Protein AF-A0A819YMJ8-F1 (afdb_monomer)

Foldseek 3Di:
DLVVVQVVCVVVVHGDAEQEDEDAPDPVVVVVCCVNHVNHQAAYALVNVLVVLVVLCVVLVNVVVCVVPPVLVLLSLLLSLLLQDDLVCSVVSLVVSLVVCVPPHDPSVNVSSVCSCVPAVPVDDSSHHRQHPHLDRHPVVVVVVVVVLCVQQVDPDHDPVSSVVSVVVVVVVVVVVVVCVVVPDDDDDDDPLSVVLVVQSVVLVVCVVVVVDDPVVSSSSSSVSDDDDDD

Radius of gyration: 20.88 Å; Cα contacts (8 Å, |Δi|>4): 191; chains: 1; bounding box: 52×46×54 Å

Secondary structure (DSSP, 8-state):
-HHHHHHHHHHTT-----SEEEE-S-HHHHHHHHHH-TTSEEEE-HHHHHHHHHHHHHHTTTHHHHHH-HHHHHHHHHHHHGGGS-GGGHHHHHHHHHHHHTTT--HHHHHHHHHHIIIIIISS-HHHH--TT-S----HHHHHHHHHHHHHH-SSS--HHHHHHHHHHHHHHHHHHHHHHHTTPPPPPPPHHHHHHHHHHHHHHHHHHTTSS-HHHHHHHHHTTSPPP--

Mean predicted aligned error: 5.44 Å

Structure (mmCIF, N/CA/C/O backbone):
data_AF-A0A819YMJ8-F1
#
_entry.id   AF-A0A819YMJ8-F1
#
loop_
_atom_site.group_PDB
_atom_site.id
_atom_site.type_symbol
_atom_site.label_atom_id
_atom_site.label_alt_id
_atom_site.label_comp_id
_atom_site.label_asym_id
_atom_site.label_entity_id
_atom_site.label_seq_id
_atom_site.pdbx_PDB_ins_code
_atom_site.Cartn_x
_atom_site.Cartn_y
_atom_site.Cartn_z
_atom_site.occupancy
_atom_site.B_iso_or_equiv
_atom_site.auth_seq_id
_atom_site.auth_comp_id
_atom_site.auth_asym_id
_atom_site.auth_atom_id
_atom_site.pdbx_PDB_model_num
ATOM 1 N N . MET A 1 1 ? -0.113 4.653 -23.992 1.00 83.50 1 MET A N 1
ATOM 2 C CA . MET A 1 1 ? 1.143 4.621 -23.203 1.00 83.50 1 MET A CA 1
ATOM 3 C C . MET A 1 1 ? 1.663 3.197 -23.032 1.00 83.50 1 MET A C 1
ATOM 5 O O . MET A 1 1 ? 2.725 2.916 -23.558 1.00 83.50 1 MET A O 1
ATOM 9 N N . PHE A 1 2 ? 0.945 2.297 -22.348 1.00 89.75 2 PHE A N 1
ATOM 10 C CA . PHE A 1 2 ? 1.402 0.916 -22.110 1.00 89.75 2 PHE A CA 1
ATOM 11 C C . PHE A 1 2 ? 1.733 0.137 -23.393 1.00 89.75 2 PHE A C 1
ATOM 13 O O . PHE A 1 2 ? 2.808 -0.451 -23.482 1.00 89.75 2 PHE A O 1
ATOM 20 N N . LYS A 1 3 ? 0.880 0.248 -24.418 1.00 90.50 3 LYS A N 1
ATOM 21 C CA . LYS A 1 3 ? 1.154 -0.275 -25.762 1.00 90.50 3 LYS A CA 1
ATOM 22 C C . LYS A 1 3 ? 2.461 0.253 -26.364 1.00 90.50 3 LYS A C 1
ATOM 24 O O . LYS A 1 3 ? 3.259 -0.517 -26.879 1.00 90.50 3 LYS A O 1
ATOM 29 N N . GLU A 1 4 ? 2.719 1.555 -26.237 1.00 91.88 4 GLU A N 1
ATOM 30 C CA . GLU A 1 4 ? 3.952 2.166 -26.756 1.00 91.88 4 GLU A CA 1
ATOM 31 C C . GLU A 1 4 ? 5.205 1.668 -26.033 1.00 91.88 4 GLU A C 1
ATOM 33 O O . GLU A 1 4 ? 6.240 1.476 -26.664 1.00 91.88 4 GLU A O 1
ATOM 38 N N . LEU A 1 5 ? 5.117 1.394 -24.726 1.00 90.12 5 LEU A N 1
ATOM 39 C CA . LEU A 1 5 ? 6.224 0.781 -23.985 1.00 90.12 5 LEU A CA 1
ATOM 40 C C . LEU A 1 5 ? 6.538 -0.625 -24.505 1.00 90.12 5 LEU A C 1
ATOM 42 O O . LEU A 1 5 ? 7.710 -0.967 -24.653 1.00 90.12 5 LEU A O 1
ATOM 46 N N . LYS A 1 6 ? 5.509 -1.421 -24.823 1.00 90.44 6 LYS A N 1
ATOM 47 C CA . LYS A 1 6 ? 5.694 -2.730 -25.461 1.00 90.44 6 LYS A CA 1
ATOM 48 C C . LYS A 1 6 ? 6.320 -2.599 -26.843 1.00 90.44 6 LYS A C 1
ATOM 50 O O . LYS A 1 6 ? 7.319 -3.260 -27.103 1.00 90.44 6 LYS A O 1
ATOM 55 N N . ASN A 1 7 ? 5.789 -1.708 -27.681 1.00 92.69 7 ASN A N 1
ATOM 56 C CA . ASN A 1 7 ? 6.321 -1.451 -29.020 1.00 92.69 7 ASN A CA 1
ATOM 57 C C . ASN A 1 7 ? 7.808 -1.078 -28.965 1.00 92.69 7 ASN A C 1
ATOM 59 O O . ASN A 1 7 ? 8.612 -1.634 -29.710 1.00 92.69 7 ASN A O 1
ATOM 63 N N . LEU A 1 8 ? 8.185 -0.179 -28.050 1.00 92.88 8 LEU A N 1
ATOM 64 C CA . LEU A 1 8 ? 9.574 0.230 -27.863 1.00 92.88 8 LEU A CA 1
ATOM 65 C C . LEU A 1 8 ? 10.456 -0.933 -27.392 1.00 92.88 8 LEU A C 1
ATOM 67 O O . LEU A 1 8 ? 11.566 -1.098 -27.890 1.00 92.88 8 LEU A O 1
ATOM 71 N N . ALA A 1 9 ? 9.978 -1.761 -26.461 1.00 92.25 9 ALA A N 1
ATOM 72 C CA . ALA A 1 9 ? 10.717 -2.944 -26.028 1.00 92.25 9 ALA A CA 1
ATOM 73 C C . ALA A 1 9 ? 10.964 -3.907 -27.199 1.00 92.25 9 ALA A C 1
ATOM 75 O O . ALA A 1 9 ? 12.100 -4.335 -27.405 1.00 92.25 9 ALA A O 1
ATOM 76 N N . THR A 1 10 ? 9.941 -4.162 -28.019 1.00 93.31 10 THR A N 1
ATOM 77 C CA . THR A 1 10 ? 10.055 -4.985 -29.228 1.00 93.31 10 THR A CA 1
ATOM 78 C C . THR A 1 10 ? 11.061 -4.402 -30.219 1.00 93.31 10 THR A C 1
ATOM 80 O O . THR A 1 10 ? 11.911 -5.137 -30.710 1.00 93.31 10 THR A O 1
ATOM 83 N N . GLN A 1 11 ? 11.040 -3.086 -30.459 1.00 95.31 11 GLN A N 1
ATOM 84 C CA . GLN A 1 11 ? 12.028 -2.405 -31.311 1.00 95.31 11 GLN A CA 1
ATOM 85 C C . GLN A 1 11 ? 13.466 -2.560 -30.795 1.00 95.31 11 GLN A C 1
ATOM 87 O O . GLN A 1 11 ? 14.408 -2.591 -31.581 1.00 95.31 11 GLN A O 1
ATOM 92 N N . LEU A 1 12 ? 13.640 -2.680 -29.478 1.00 93.56 12 LEU A N 1
ATOM 93 C CA . LEU A 1 12 ? 14.931 -2.915 -28.832 1.00 93.56 12 LEU A CA 1
ATOM 94 C C . LEU A 1 12 ? 15.284 -4.408 -28.702 1.00 93.56 12 LEU A C 1
ATOM 96 O O . LEU A 1 12 ? 16.250 -4.736 -28.011 1.00 93.56 12 LEU A O 1
ATOM 100 N N . ASN A 1 13 ? 14.525 -5.311 -29.336 1.00 94.06 13 ASN A N 1
ATOM 101 C CA . ASN A 1 13 ? 14.656 -6.768 -29.210 1.00 94.06 13 ASN A CA 1
ATOM 102 C C . ASN A 1 13 ? 14.597 -7.246 -27.747 1.00 94.06 13 ASN A C 1
ATOM 104 O O . ASN A 1 13 ? 15.361 -8.110 -27.313 1.00 94.06 13 ASN A O 1
ATOM 108 N N . ARG A 1 14 ? 13.704 -6.644 -26.955 1.00 92.69 14 ARG A N 1
ATOM 109 C CA . ARG A 1 14 ? 13.442 -6.989 -25.555 1.00 92.69 14 ARG A CA 1
ATOM 110 C C . ARG A 1 14 ? 11.982 -7.391 -25.379 1.00 92.69 14 ARG A C 1
ATOM 112 O O . ARG A 1 14 ? 11.082 -6.780 -25.949 1.00 92.69 14 ARG A O 1
ATOM 119 N N . THR A 1 15 ? 11.744 -8.354 -24.499 1.00 89.38 15 THR A N 1
ATOM 120 C CA . THR A 1 15 ? 10.400 -8.655 -23.997 1.00 89.38 15 THR A CA 1
ATOM 121 C C . THR A 1 15 ? 10.133 -7.805 -22.760 1.00 89.38 15 THR A C 1
ATOM 123 O O . THR A 1 15 ? 10.936 -7.799 -21.826 1.00 89.38 15 THR A O 1
ATOM 126 N N . PHE A 1 16 ? 9.015 -7.078 -22.745 1.00 91.44 16 PHE A N 1
ATOM 127 C CA . PHE A 1 16 ? 8.582 -6.305 -21.582 1.00 91.44 16 PHE A CA 1
ATOM 128 C C . PHE A 1 16 ? 7.329 -6.932 -20.971 1.00 91.44 16 PHE A C 1
ATOM 130 O O . PHE A 1 16 ? 6.206 -6.628 -21.368 1.00 91.44 16 PHE A O 1
ATOM 137 N N . GLU A 1 17 ? 7.551 -7.818 -20.002 1.00 90.56 17 GLU A N 1
ATOM 138 C CA . GLU A 1 17 ? 6.513 -8.521 -19.243 1.00 90.56 17 GLU A CA 1
ATOM 139 C C . GLU A 1 17 ? 6.801 -8.382 -17.744 1.00 90.56 17 GLU A C 1
ATOM 141 O O . GLU A 1 17 ? 7.446 -9.238 -17.135 1.00 90.56 17 GLU A O 1
ATOM 146 N N . PRO A 1 18 ? 6.408 -7.255 -17.127 1.00 92.31 18 PRO A N 1
ATOM 147 C CA . PRO A 1 18 ? 6.607 -7.073 -15.699 1.00 92.31 18 PRO A CA 1
ATOM 148 C C . PRO A 1 18 ? 5.760 -8.083 -14.916 1.00 92.31 18 PRO A C 1
ATOM 150 O O . PRO A 1 18 ? 4.569 -8.233 -15.172 1.00 92.31 18 PRO A O 1
ATOM 153 N N . ALA A 1 19 ? 6.342 -8.719 -13.898 1.00 93.25 19 ALA A N 1
ATOM 154 C CA . ALA A 1 19 ? 5.588 -9.607 -13.006 1.00 93.25 19 ALA A CA 1
ATOM 155 C C . ALA A 1 19 ? 4.502 -8.853 -12.214 1.00 93.25 19 ALA A C 1
ATOM 157 O O . ALA A 1 19 ? 3.452 -9.403 -11.887 1.00 93.25 19 ALA A O 1
ATOM 158 N N . ARG A 1 20 ? 4.749 -7.572 -11.911 1.00 93.50 20 ARG A N 1
ATOM 159 C CA . ARG A 1 20 ? 3.825 -6.705 -11.177 1.00 93.50 20 ARG A CA 1
ATOM 160 C C . ARG A 1 20 ? 3.909 -5.267 -11.670 1.00 93.50 20 ARG A C 1
ATOM 162 O O . ARG A 1 20 ? 5.005 -4.747 -11.871 1.00 93.50 20 ARG A O 1
ATOM 169 N N . ILE A 1 21 ? 2.760 -4.607 -11.782 1.00 93.62 21 ILE A N 1
ATOM 170 C CA . ILE A 1 21 ? 2.654 -3.163 -12.014 1.00 93.62 21 ILE A CA 1
ATOM 171 C C . ILE A 1 21 ? 1.975 -2.524 -10.802 1.00 93.62 21 ILE A C 1
ATOM 173 O O . ILE A 1 21 ? 0.914 -2.974 -10.371 1.00 93.62 21 ILE A O 1
ATOM 177 N N . LEU A 1 22 ? 2.597 -1.474 -10.259 1.00 93.62 22 LEU A N 1
ATOM 178 C CA . LEU A 1 22 ? 2.057 -0.686 -9.154 1.00 93.62 22 LEU A CA 1
ATOM 179 C C . LEU A 1 22 ? 1.624 0.695 -9.645 1.00 93.62 22 LEU A C 1
ATOM 181 O O . LEU A 1 22 ? 2.448 1.439 -10.177 1.00 93.62 22 LEU A O 1
ATOM 185 N N . THR A 1 23 ? 0.362 1.055 -9.423 1.00 92.69 23 THR A N 1
ATOM 186 C CA . THR A 1 23 ? -0.191 2.378 -9.770 1.00 92.69 23 THR A CA 1
ATOM 187 C C . THR A 1 23 ? -1.099 2.896 -8.663 1.00 92.69 23 THR A C 1
ATOM 189 O O . THR A 1 23 ? -1.313 2.230 -7.651 1.00 92.69 23 THR A O 1
ATOM 192 N N . ASP A 1 24 ? -1.637 4.100 -8.825 1.00 90.19 24 ASP A N 1
ATOM 193 C CA . ASP A 1 24 ? -2.825 4.503 -8.075 1.00 90.19 24 ASP A CA 1
ATOM 194 C C . ASP A 1 24 ? -4.071 3.701 -8.525 1.00 90.19 24 ASP A C 1
ATOM 196 O O . ASP A 1 24 ? -3.977 2.731 -9.287 1.00 90.19 24 ASP A O 1
ATOM 200 N N . TYR A 1 25 ? -5.235 4.084 -8.002 1.00 91.56 25 TYR A N 1
ATOM 201 C CA . TYR A 1 25 ? -6.513 3.401 -8.218 1.00 91.56 25 TYR A CA 1
ATOM 202 C C . TYR A 1 25 ? -7.326 4.003 -9.381 1.00 91.56 25 TYR A C 1
ATOM 204 O O . TYR A 1 25 ? -8.552 3.887 -9.386 1.00 91.56 25 TYR A O 1
ATOM 212 N N . GLU A 1 26 ? -6.695 4.680 -10.351 1.00 91.06 26 GLU A N 1
ATOM 213 C CA . GLU A 1 26 ? -7.423 5.280 -11.474 1.00 91.06 26 GLU A CA 1
ATOM 214 C C . GLU A 1 26 ? -8.021 4.196 -12.404 1.00 91.06 26 GLU A C 1
ATOM 216 O O . GLU A 1 26 ? -7.280 3.395 -12.983 1.00 91.06 26 GLU A O 1
ATOM 221 N N . PRO A 1 27 ? -9.354 4.161 -12.625 1.00 91.12 27 PRO A N 1
ATOM 222 C CA . PRO A 1 27 ? -9.988 3.101 -13.417 1.00 91.12 27 PRO A CA 1
ATOM 223 C C . PRO A 1 27 ? -9.498 3.010 -14.867 1.00 91.12 27 PRO A C 1
ATOM 225 O O . PRO A 1 27 ? -9.511 1.933 -15.462 1.00 91.12 27 PRO A O 1
ATOM 228 N N . SER A 1 28 ? -9.089 4.135 -15.457 1.00 93.12 28 SER A N 1
ATOM 229 C CA . SER A 1 28 ? -8.528 4.197 -16.811 1.00 93.12 28 SER A CA 1
ATOM 230 C C . SER A 1 28 ? -7.202 3.427 -16.899 1.00 93.12 28 SER A C 1
ATOM 232 O O . SER A 1 28 ? -7.014 2.635 -17.823 1.00 93.12 28 SER A O 1
ATOM 234 N N . ILE A 1 29 ? -6.328 3.600 -15.901 1.00 91.38 29 ILE A N 1
ATOM 235 C CA . ILE A 1 29 ? -5.029 2.937 -15.785 1.00 91.38 29 ILE A CA 1
ATOM 236 C C . ILE A 1 29 ? -5.222 1.440 -15.561 1.00 91.38 29 ILE A C 1
ATOM 238 O O . ILE A 1 29 ? -4.604 0.649 -16.271 1.00 91.38 29 ILE A O 1
ATOM 242 N N . ILE A 1 30 ? -6.122 1.051 -14.650 1.00 92.19 30 ILE A N 1
ATOM 243 C CA . ILE A 1 30 ? -6.451 -0.359 -14.380 1.00 92.19 30 ILE A CA 1
ATOM 244 C C . ILE A 1 30 ? -6.863 -1.061 -15.677 1.00 92.19 30 ILE A C 1
ATOM 246 O O . ILE A 1 30 ? -6.270 -2.070 -16.053 1.00 92.19 30 ILE A O 1
ATOM 250 N N . ARG A 1 31 ? -7.827 -0.485 -16.409 1.00 93.38 31 ARG A N 1
ATOM 251 C CA . ARG A 1 31 ? -8.302 -1.049 -17.682 1.00 93.38 31 ARG A CA 1
ATOM 252 C C . ARG A 1 31 ? -7.192 -1.154 -18.723 1.00 93.38 31 ARG A C 1
ATOM 254 O O . ARG A 1 31 ? -7.110 -2.159 -19.422 1.00 93.38 31 ARG A O 1
ATOM 261 N N . ALA A 1 32 ? -6.340 -0.137 -18.824 1.00 93.62 32 ALA A N 1
ATOM 262 C CA . ALA A 1 32 ? -5.240 -0.140 -19.778 1.00 93.62 32 ALA A CA 1
ATOM 263 C C . ALA A 1 32 ? -4.173 -1.196 -19.432 1.00 93.62 32 ALA A C 1
ATOM 265 O O . ALA A 1 32 ? -3.640 -1.831 -20.337 1.00 93.62 32 ALA A O 1
ATOM 266 N N . ILE A 1 33 ? -3.894 -1.428 -18.144 1.00 93.31 33 ILE A N 1
ATOM 267 C CA . ILE A 1 33 ? -3.003 -2.509 -17.699 1.00 93.31 33 ILE A CA 1
ATOM 268 C C . ILE A 1 33 ? -3.623 -3.867 -18.008 1.00 93.31 33 ILE A C 1
ATOM 270 O O . ILE A 1 33 ? -2.935 -4.704 -18.574 1.00 93.31 33 ILE A O 1
ATOM 274 N N . SER A 1 34 ? -4.903 -4.090 -17.703 1.00 92.44 34 SER A N 1
ATOM 275 C CA . SER A 1 34 ? -5.560 -5.372 -17.994 1.00 92.44 34 SER A CA 1
ATOM 276 C C . SER A 1 34 ? -5.594 -5.694 -19.490 1.00 92.44 34 SER A C 1
ATOM 278 O O . SER A 1 34 ? -5.426 -6.850 -19.865 1.00 92.44 34 SER A O 1
ATOM 280 N N . ALA A 1 35 ? -5.789 -4.682 -20.341 1.00 94.19 35 ALA A N 1
ATOM 281 C CA . ALA A 1 35 ? -5.799 -4.856 -21.791 1.00 94.19 35 ALA A CA 1
ATOM 282 C C . ALA A 1 35 ? -4.403 -5.161 -22.353 1.00 94.19 35 ALA A C 1
ATOM 284 O O . ALA A 1 35 ? -4.249 -6.040 -23.196 1.00 94.19 35 ALA A O 1
ATOM 285 N N . GLU A 1 36 ? -3.380 -4.439 -21.890 1.00 94.62 36 GLU A N 1
ATOM 286 C CA . GLU A 1 36 ? -2.035 -4.552 -22.454 1.00 94.62 36 GLU A CA 1
ATOM 287 C C . GLU A 1 36 ? -1.196 -5.631 -21.760 1.00 94.62 36 GLU A C 1
ATOM 289 O O . GLU A 1 36 ? -0.365 -6.248 -22.411 1.00 94.62 36 GLU A O 1
ATOM 294 N N . PHE A 1 37 ? -1.395 -5.909 -20.472 1.00 93.75 37 PHE A N 1
ATOM 295 C CA . PHE A 1 37 ? -0.607 -6.842 -19.654 1.00 93.75 37 PHE A CA 1
ATOM 296 C C . PHE A 1 37 ? -1.502 -7.833 -18.881 1.00 93.75 37 PHE A C 1
ATOM 298 O O . PHE A 1 37 ? -1.525 -7.813 -17.649 1.00 93.75 37 PHE A O 1
ATOM 305 N N . PRO A 1 38 ? -2.219 -8.739 -19.571 1.00 92.44 38 PRO A N 1
ATOM 306 C CA . PRO A 1 38 ? -3.201 -9.626 -18.936 1.00 92.44 38 PRO A CA 1
ATOM 307 C C . PRO A 1 38 ? -2.595 -10.606 -17.916 1.00 92.44 38 PRO A C 1
ATOM 309 O O . PRO A 1 38 ? -3.284 -11.032 -16.996 1.00 92.44 38 PRO A O 1
ATOM 312 N N . ASN A 1 39 ? -1.305 -10.933 -18.052 1.00 93.00 39 ASN A N 1
ATOM 313 C CA . ASN A 1 39 ? -0.594 -11.865 -17.168 1.00 93.00 39 ASN A CA 1
ATOM 314 C C . ASN A 1 39 ? 0.156 -11.167 -16.020 1.00 93.00 39 ASN A C 1
ATOM 316 O O . ASN A 1 39 ? 0.821 -11.824 -15.222 1.00 93.00 39 ASN A O 1
ATOM 320 N N . THR A 1 40 ? 0.105 -9.836 -15.950 1.00 93.06 40 THR A N 1
ATOM 321 C CA . THR A 1 40 ? 0.802 -9.066 -14.920 1.00 93.06 40 THR A CA 1
ATOM 322 C C . THR A 1 40 ? -0.102 -8.852 -13.716 1.00 93.06 40 THR A C 1
ATOM 324 O O . THR A 1 40 ? -1.236 -8.395 -13.849 1.00 93.06 40 THR A O 1
ATOM 327 N N . THR A 1 41 ? 0.428 -9.067 -12.511 1.00 93.31 41 THR A N 1
ATOM 328 C CA . THR A 1 41 ? -0.288 -8.707 -11.286 1.00 93.31 41 THR A CA 1
ATOM 329 C C . THR A 1 41 ? -0.395 -7.189 -11.172 1.00 93.31 41 THR A C 1
ATOM 331 O O . THR A 1 41 ? 0.610 -6.484 -11.036 1.00 93.31 41 THR A O 1
ATOM 334 N N . HIS A 1 42 ? -1.618 -6.665 -11.189 1.00 93.44 42 HIS A N 1
ATOM 335 C CA . HIS A 1 42 ? -1.859 -5.261 -10.874 1.00 93.44 42 HIS A CA 1
ATOM 336 C C . HIS A 1 42 ? -1.991 -5.066 -9.361 1.00 93.44 42 HIS A C 1
ATOM 338 O O . HIS A 1 42 ? -2.669 -5.832 -8.684 1.00 93.44 42 HIS A O 1
ATOM 344 N N . SER A 1 43 ? -1.326 -4.044 -8.824 1.00 94.56 43 SER A N 1
ATOM 345 C CA . SER A 1 43 ? -1.385 -3.704 -7.407 1.00 94.56 43 SER A CA 1
ATOM 346 C C . SER A 1 43 ? -1.553 -2.201 -7.214 1.00 94.56 43 SER A C 1
ATOM 348 O O . SER A 1 43 ? -0.847 -1.384 -7.806 1.00 94.56 43 SER A O 1
ATOM 350 N N . GLY A 1 44 ? -2.493 -1.835 -6.357 1.00 94.62 44 GLY A N 1
ATOM 351 C CA . GLY A 1 44 ? -2.733 -0.473 -5.931 1.00 94.62 44 GLY A CA 1
ATOM 352 C C . GLY A 1 44 ? -1.656 0.019 -4.967 1.00 94.62 44 GLY A C 1
ATOM 353 O O . GLY A 1 44 ? -1.081 -0.718 -4.165 1.00 94.62 44 GLY A O 1
ATOM 354 N N . CYS A 1 45 ? -1.376 1.313 -5.036 1.00 94.62 45 CYS A N 1
ATOM 355 C CA . CYS A 1 45 ? -0.412 1.966 -4.172 1.00 94.62 45 CYS A CA 1
ATOM 356 C C . CYS A 1 45 ? -0.929 2.027 -2.725 1.00 94.62 45 CYS A C 1
ATOM 358 O O . CYS A 1 45 ? -1.960 2.641 -2.439 1.00 94.62 45 CYS A O 1
ATOM 360 N N . TYR A 1 46 ? -0.164 1.465 -1.788 1.00 95.50 46 TYR A N 1
ATOM 361 C CA . TYR A 1 46 ? -0.486 1.464 -0.360 1.00 95.50 46 TYR A CA 1
ATOM 362 C C . TYR A 1 46 ? -0.628 2.879 0.212 1.00 95.50 46 TYR A C 1
ATOM 364 O O . TYR A 1 46 ? -1.525 3.143 1.003 1.00 95.50 46 TYR A O 1
ATOM 372 N N . PHE A 1 47 ? 0.207 3.821 -0.238 1.00 92.62 47 PHE A N 1
ATOM 373 C CA . PHE A 1 47 ? 0.107 5.218 0.193 1.00 92.62 47 PHE A CA 1
ATOM 374 C C . PHE A 1 47 ? -1.246 5.841 -0.187 1.00 92.62 47 PHE A C 1
ATOM 376 O O . PHE A 1 47 ? -1.865 6.519 0.633 1.00 92.62 47 PHE A O 1
ATOM 383 N N . HIS A 1 48 ? -1.750 5.554 -1.392 1.00 93.12 48 HIS A N 1
ATOM 384 C CA . HIS A 1 48 ? -3.050 6.053 -1.844 1.00 93.12 48 HIS A CA 1
ATOM 385 C C . HIS A 1 48 ? -4.205 5.433 -1.050 1.00 93.12 48 HIS A C 1
ATOM 387 O O . HIS A 1 48 ? -5.140 6.151 -0.698 1.00 93.12 48 HIS A O 1
ATOM 393 N N . LEU A 1 49 ? -4.107 4.146 -0.697 1.00 95.75 49 LEU A N 1
ATOM 394 C CA . LEU A 1 49 ? -5.047 3.488 0.216 1.00 95.75 49 LEU A CA 1
ATOM 395 C C . LEU A 1 49 ? -5.072 4.194 1.580 1.00 95.75 49 LEU A C 1
ATOM 397 O O . LEU A 1 49 ? -6.126 4.655 2.019 1.00 95.75 49 LEU A O 1
ATOM 401 N N . THR A 1 50 ? -3.912 4.345 2.233 1.00 95.94 50 THR A N 1
ATOM 402 C CA . THR A 1 50 ? -3.839 4.999 3.551 1.00 95.94 50 THR A CA 1
ATOM 403 C C . THR A 1 50 ? -4.328 6.441 3.499 1.00 95.94 50 THR A C 1
ATOM 405 O O . THR A 1 50 ? -5.005 6.910 4.413 1.00 95.94 50 THR A O 1
ATOM 408 N N . GLN A 1 51 ? -4.053 7.144 2.401 1.00 94.31 51 GLN A N 1
ATOM 409 C CA . GLN A 1 51 ? -4.505 8.513 2.216 1.00 94.31 51 GLN A CA 1
ATOM 410 C C . GLN A 1 51 ? -6.019 8.595 1.992 1.00 94.31 51 GLN A C 1
ATOM 412 O O . GLN A 1 51 ? -6.644 9.523 2.494 1.00 94.31 51 GLN A O 1
ATOM 417 N N . ALA A 1 52 ? -6.628 7.659 1.262 1.00 95.81 52 ALA A N 1
ATOM 418 C CA . ALA A 1 52 ? -8.078 7.613 1.077 1.00 95.81 52 ALA A CA 1
ATOM 419 C C . ALA A 1 52 ? -8.807 7.366 2.408 1.00 95.81 52 ALA A C 1
ATOM 421 O O . ALA A 1 52 ? -9.768 8.069 2.723 1.00 95.81 52 ALA A O 1
ATOM 422 N N . ILE A 1 53 ? -8.289 6.447 3.231 1.00 97.12 53 ILE A N 1
ATOM 423 C CA . ILE A 1 53 ? -8.796 6.197 4.588 1.00 97.12 53 ILE A CA 1
ATOM 424 C C . ILE A 1 53 ? -8.673 7.465 5.442 1.00 97.12 53 ILE A C 1
ATOM 426 O O . ILE A 1 53 ? -9.647 7.887 6.061 1.00 97.12 53 ILE A O 1
ATOM 430 N N . TYR A 1 54 ? -7.512 8.128 5.437 1.00 96.81 54 TYR A N 1
ATOM 431 C CA . TYR A 1 54 ? -7.317 9.354 6.215 1.00 96.81 54 TYR A CA 1
ATOM 432 C C . TYR A 1 54 ? -8.185 10.523 5.726 1.00 96.81 54 TYR A C 1
ATOM 434 O O . TYR A 1 54 ? -8.753 11.246 6.539 1.00 96.81 54 TYR A O 1
ATOM 442 N N . ARG A 1 55 ? -8.392 10.672 4.411 1.00 96.94 55 ARG A N 1
ATOM 443 C CA . ARG A 1 55 ? -9.359 11.643 3.871 1.00 96.94 55 ARG A CA 1
ATOM 444 C C . ARG A 1 55 ? -10.769 11.370 4.391 1.00 96.94 55 ARG A C 1
ATOM 446 O O . ARG A 1 55 ? -11.489 12.307 4.723 1.00 96.94 55 ARG A O 1
ATOM 453 N N . ARG A 1 56 ? -11.170 10.099 4.520 1.00 97.38 56 ARG A N 1
ATOM 454 C CA . ARG A 1 56 ? -12.460 9.758 5.132 1.00 97.38 56 ARG A CA 1
ATOM 455 C C . ARG A 1 56 ? -12.508 10.133 6.614 1.00 97.38 56 ARG A C 1
ATOM 457 O O . ARG A 1 56 ? -13.514 10.691 7.037 1.00 97.38 56 ARG A O 1
ATOM 464 N N . VAL A 1 57 ? -11.436 9.889 7.372 1.00 96.06 57 VAL A N 1
ATOM 465 C CA . VAL A 1 57 ? -11.297 10.339 8.773 1.00 96.06 57 VAL A CA 1
ATOM 466 C C . VAL A 1 57 ? -11.498 11.857 8.875 1.00 96.06 57 VAL A C 1
ATOM 468 O O . VAL A 1 57 ? -12.275 12.312 9.712 1.00 96.06 57 VAL A O 1
ATOM 471 N N . GLN A 1 58 ? -10.877 12.640 7.989 1.00 96.12 58 GLN A N 1
ATOM 472 C CA . GLN A 1 58 ? -11.049 14.097 7.937 1.00 96.12 58 GLN A CA 1
ATOM 473 C C . GLN A 1 58 ? -12.498 14.498 7.625 1.00 96.12 58 GLN A C 1
ATOM 475 O O . GLN A 1 58 ? -13.075 15.305 8.349 1.00 96.12 58 GLN A O 1
ATOM 480 N N . ASN A 1 59 ? -13.114 13.888 6.609 1.00 96.62 59 ASN A N 1
ATOM 481 C CA . ASN A 1 59 ? -14.499 14.173 6.211 1.00 96.62 59 ASN A CA 1
ATOM 482 C C . ASN A 1 59 ? -15.528 13.847 7.305 1.00 96.62 59 ASN A C 1
ATOM 484 O O . ASN A 1 59 ? -16.617 14.411 7.308 1.00 96.62 59 ASN A O 1
ATOM 488 N N . LEU A 1 60 ? -15.199 12.929 8.217 1.00 95.69 60 LEU A N 1
ATOM 489 C CA . LEU A 1 60 ? -16.031 12.565 9.366 1.00 95.69 60 LEU A CA 1
ATOM 490 C C . LEU A 1 60 ? -15.748 13.423 10.613 1.00 95.69 60 LEU A C 1
ATOM 492 O O . LEU A 1 60 ? -16.306 13.150 11.671 1.00 95.69 60 LEU A O 1
ATOM 496 N N . GLY A 1 61 ? -14.866 14.425 10.520 1.00 94.31 61 GLY A N 1
ATOM 497 C CA . GLY A 1 61 ? -14.484 15.282 11.647 1.00 94.31 61 GLY A CA 1
ATOM 498 C C . GLY A 1 61 ? -13.545 14.616 12.661 1.00 94.31 61 GLY A C 1
ATOM 499 O O . GLY A 1 61 ? -13.246 15.202 13.695 1.00 94.31 61 GLY A O 1
ATOM 500 N N . LEU A 1 62 ? -13.028 13.420 12.365 1.00 93.19 62 LEU A N 1
ATOM 501 C CA . LEU A 1 62 ? -12.204 12.620 13.278 1.00 93.19 62 LEU A CA 1
ATOM 502 C C . LEU A 1 62 ? -10.713 12.993 13.250 1.00 93.19 62 LEU A C 1
ATOM 504 O O . LEU A 1 62 ? -9.904 12.329 13.892 1.00 93.19 62 LEU A O 1
ATOM 508 N N . ALA A 1 63 ? -10.313 14.036 12.515 1.00 93.81 63 ALA A N 1
ATOM 509 C CA . ALA A 1 63 ? -8.904 14.417 12.379 1.00 93.81 63 ALA A CA 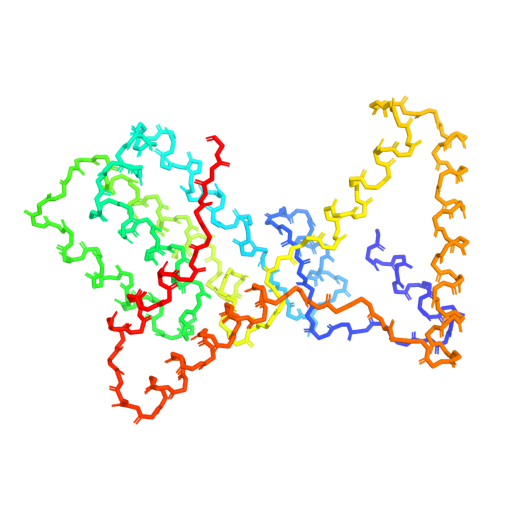1
ATOM 510 C C . ALA A 1 63 ? -8.253 14.771 13.730 1.00 93.81 63 ALA A C 1
ATOM 512 O O . ALA A 1 63 ? -7.144 14.319 14.014 1.00 93.81 63 ALA A O 1
ATOM 513 N N . LYS A 1 64 ? -8.963 15.523 14.585 1.00 92.81 64 LYS A N 1
ATOM 514 C CA . LYS A 1 64 ? -8.503 15.857 15.942 1.00 92.81 64 LYS A CA 1
ATOM 515 C C . LYS A 1 64 ? -8.425 14.605 16.819 1.00 92.81 64 LYS A C 1
ATOM 517 O O . LYS A 1 64 ? -7.389 14.343 17.423 1.00 92.81 64 LYS A O 1
ATOM 522 N N . ASN A 1 65 ? -9.466 13.770 16.795 1.00 92.06 65 ASN A N 1
ATOM 523 C CA . ASN A 1 65 ? -9.488 12.502 17.525 1.00 92.06 65 ASN A CA 1
ATOM 524 C C . ASN A 1 65 ? -8.351 11.564 17.105 1.00 92.06 65 ASN A C 1
ATOM 526 O O . ASN A 1 65 ? -7.694 10.986 17.951 1.00 92.06 65 ASN A O 1
ATOM 530 N N . TYR A 1 66 ? -8.027 11.468 15.818 1.00 92.12 66 TYR A N 1
ATOM 531 C CA . TYR A 1 66 ? -6.889 10.671 15.351 1.00 92.12 66 TYR A CA 1
ATOM 532 C C . TYR A 1 66 ? -5.540 11.121 15.962 1.00 92.12 66 TYR A C 1
ATOM 534 O O . TYR A 1 66 ? -4.590 10.337 16.063 1.00 92.12 66 TYR A O 1
ATOM 542 N N . ILE A 1 67 ? -5.429 12.387 16.378 1.00 91.31 67 ILE A N 1
ATOM 543 C CA . ILE A 1 67 ? -4.233 12.945 17.020 1.00 91.31 67 ILE A CA 1
ATOM 544 C C . ILE A 1 67 ? -4.271 12.783 18.542 1.00 91.31 67 ILE A C 1
ATOM 546 O O . ILE A 1 67 ? -3.214 12.544 19.129 1.00 91.31 67 ILE A O 1
ATOM 550 N N . GLU A 1 68 ? -5.433 12.898 19.171 1.00 91.69 68 GLU A N 1
ATOM 551 C CA . GLU A 1 68 ? -5.568 12.988 20.633 1.00 91.69 68 GLU A CA 1
ATOM 552 C C . GLU A 1 68 ? -6.015 11.672 21.279 1.00 91.69 68 GLU A C 1
ATOM 554 O O . GLU A 1 68 ? -5.541 11.325 22.354 1.00 91.69 68 GLU A O 1
ATOM 559 N N . ASP A 1 69 ? -6.844 10.895 20.590 1.00 91.00 69 ASP A N 1
ATOM 560 C CA . ASP A 1 69 ? -7.456 9.660 21.075 1.00 91.00 69 ASP A CA 1
ATOM 561 C C . ASP A 1 69 ? -6.651 8.441 20.594 1.00 91.00 69 ASP A C 1
ATOM 563 O O . ASP A 1 69 ? -6.408 8.241 19.397 1.00 91.00 69 ASP A O 1
ATOM 567 N N . ILE A 1 70 ? -6.152 7.647 21.544 1.00 90.12 70 ILE A N 1
ATOM 568 C CA . ILE A 1 70 ? -5.319 6.474 21.259 1.00 90.12 70 ILE A CA 1
ATOM 569 C C . ILE A 1 70 ? -6.119 5.353 20.589 1.00 90.12 70 ILE A C 1
ATOM 571 O O . ILE A 1 70 ? -5.588 4.705 19.685 1.00 90.12 70 ILE A O 1
ATO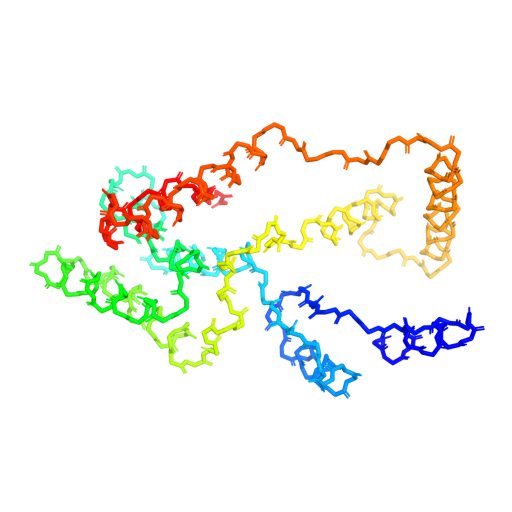M 575 N N . ASP A 1 71 ? -7.385 5.170 20.950 1.00 89.12 71 ASP A N 1
ATOM 576 C CA . ASP A 1 71 ? -8.228 4.077 20.473 1.00 89.12 71 ASP A CA 1
ATOM 577 C C . ASP A 1 71 ? -8.683 4.343 19.040 1.00 89.12 71 ASP A C 1
ATOM 579 O O . ASP A 1 71 ? -8.520 3.493 18.160 1.00 89.12 71 ASP A O 1
ATOM 583 N N . ILE A 1 72 ? -9.130 5.570 18.751 1.00 90.25 72 ILE A N 1
ATOM 584 C CA . ILE A 1 72 ? -9.494 5.990 17.390 1.00 90.25 72 ILE A CA 1
ATOM 585 C C . ILE A 1 72 ? -8.276 5.910 16.471 1.00 90.25 72 ILE A C 1
ATOM 587 O O . ILE A 1 72 ? -8.357 5.376 15.361 1.00 90.25 72 ILE A O 1
ATOM 591 N N . ARG A 1 73 ? -7.119 6.397 16.928 1.00 92.44 73 ARG A N 1
ATOM 592 C CA . ARG A 1 73 ? -5.872 6.302 16.163 1.00 92.44 73 ARG A 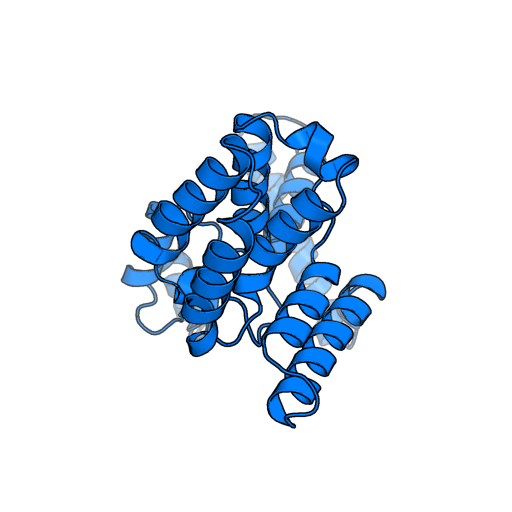CA 1
ATOM 593 C C . ARG A 1 73 ? -5.488 4.855 15.892 1.00 92.44 73 ARG A C 1
ATOM 595 O O . ARG A 1 73 ? -5.105 4.536 14.767 1.00 92.44 73 ARG A O 1
ATOM 602 N N . THR A 1 74 ? -5.584 3.991 16.897 1.00 92.38 74 THR A N 1
ATOM 603 C CA . THR A 1 74 ? -5.253 2.569 16.775 1.00 92.38 74 THR A CA 1
ATOM 604 C C . THR A 1 74 ? -6.194 1.887 15.793 1.00 92.38 74 THR A C 1
ATOM 606 O O . THR A 1 74 ? -5.716 1.247 14.860 1.00 92.38 74 THR A O 1
ATOM 609 N N . CYS A 1 75 ? -7.506 2.116 15.891 1.00 92.38 75 CYS A N 1
ATOM 610 C CA . CYS A 1 75 ? -8.484 1.6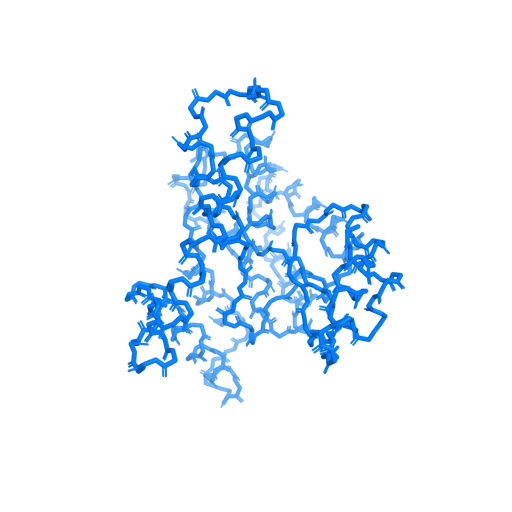01 14.933 1.00 92.38 75 CYS A CA 1
ATOM 611 C C . CYS A 1 75 ? -8.163 2.029 13.494 1.00 92.38 75 CYS A C 1
ATOM 613 O O . CYS A 1 75 ? -8.084 1.195 12.594 1.00 92.38 75 CYS A O 1
ATOM 615 N N . VAL A 1 76 ? -7.926 3.324 13.260 1.00 94.94 76 VAL A N 1
ATOM 616 C CA . VAL A 1 76 ? -7.585 3.844 11.925 1.00 94.94 76 VAL A CA 1
ATOM 617 C C . VAL A 1 76 ? -6.304 3.195 11.389 1.00 94.94 76 VAL A C 1
ATOM 619 O O . VAL A 1 76 ? -6.238 2.827 10.215 1.00 94.94 76 VAL A O 1
ATOM 622 N N . ARG A 1 77 ? -5.288 3.009 12.238 1.00 96.31 77 ARG A N 1
ATOM 623 C CA . ARG A 1 77 ? -4.035 2.345 11.850 1.00 96.31 77 ARG A CA 1
ATOM 624 C C . ARG A 1 77 ? -4.225 0.856 11.578 1.00 96.31 77 ARG A C 1
ATOM 626 O O . ARG A 1 77 ? -3.605 0.359 10.644 1.00 96.31 77 ARG A O 1
ATOM 633 N N . LYS A 1 78 ? -5.090 0.159 12.322 1.00 96.69 78 LYS A N 1
ATOM 634 C CA . LYS A 1 78 ? -5.462 -1.234 12.034 1.00 96.69 78 LYS A CA 1
ATOM 635 C C . LYS A 1 78 ? -6.141 -1.354 10.672 1.00 96.69 78 LYS A C 1
ATOM 637 O O . LYS A 1 78 ? -5.721 -2.188 9.881 1.00 96.69 78 LYS A O 1
ATOM 642 N N . LEU A 1 79 ? -7.084 -0.465 10.341 1.00 97.25 79 LEU A N 1
ATOM 643 C CA . LEU A 1 79 ? -7.718 -0.435 9.012 1.00 97.25 79 LEU A CA 1
ATOM 644 C C . LEU A 1 79 ? -6.694 -0.269 7.881 1.00 97.25 79 LEU A C 1
ATOM 646 O O . LEU A 1 79 ? -6.784 -0.940 6.858 1.00 97.25 79 LEU A O 1
ATOM 650 N N . MET A 1 80 ? -5.689 0.591 8.068 1.00 97.88 80 MET A N 1
ATOM 651 C CA . MET A 1 80 ? -4.588 0.730 7.108 1.00 97.88 80 MET A CA 1
ATOM 652 C C . MET A 1 80 ? -3.712 -0.533 7.055 1.00 97.88 80 MET A C 1
ATOM 654 O O . MET A 1 80 ? -3.322 -0.970 5.976 1.00 97.88 80 MET A O 1
ATOM 658 N N . ALA A 1 81 ? -3.427 -1.142 8.207 1.00 98.00 81 ALA A N 1
ATOM 659 C CA . ALA A 1 81 ? -2.586 -2.329 8.324 1.00 98.00 81 ALA A CA 1
ATOM 660 C C . ALA A 1 81 ? -3.225 -3.617 7.786 1.00 98.00 81 ALA A C 1
ATOM 662 O O . ALA A 1 81 ? -2.487 -4.556 7.500 1.00 98.00 81 ALA A O 1
ATOM 663 N N . LEU A 1 82 ? -4.544 -3.661 7.559 1.00 98.38 82 LEU A N 1
ATOM 664 C CA . LEU A 1 82 ? -5.203 -4.794 6.893 1.00 98.38 82 LEU A CA 1
ATOM 665 C C . LEU A 1 82 ? -4.558 -5.128 5.539 1.00 98.38 82 LEU A C 1
ATOM 667 O O . LEU A 1 82 ? -4.503 -6.288 5.149 1.00 98.38 82 LEU A O 1
ATOM 671 N N . ALA A 1 83 ? -3.995 -4.135 4.843 1.00 97.88 83 ALA A N 1
ATOM 672 C CA . ALA A 1 83 ? -3.313 -4.355 3.568 1.00 97.88 83 ALA A CA 1
ATOM 673 C C . ALA A 1 83 ? -1.998 -5.137 3.710 1.00 97.88 83 ALA A C 1
ATOM 675 O O . ALA A 1 83 ? -1.438 -5.582 2.715 1.00 97.88 83 ALA A O 1
ATOM 676 N N . LEU A 1 84 ? -1.471 -5.261 4.927 1.00 97.88 84 LEU A N 1
ATOM 677 C CA . LEU A 1 84 ? -0.214 -5.939 5.235 1.00 97.88 84 LEU A CA 1
ATOM 678 C C . LEU A 1 84 ? -0.431 -7.362 5.766 1.00 97.88 84 LEU A C 1
ATOM 680 O O . LEU A 1 84 ? 0.552 -8.084 5.922 1.00 97.88 84 LEU A O 1
ATOM 684 N N . LEU A 1 85 ? -1.677 -7.767 6.029 1.00 98.19 85 LEU A N 1
ATOM 685 C CA . LEU A 1 85 ? -2.020 -9.121 6.463 1.00 98.19 85 LEU A CA 1
ATOM 686 C C . LEU A 1 85 ? -2.028 -10.111 5.291 1.00 98.19 85 LEU A C 1
ATOM 688 O O . LEU A 1 85 ? -2.317 -9.698 4.161 1.00 98.19 85 LEU A O 1
ATOM 692 N N . PRO A 1 86 ? -1.800 -11.414 5.549 1.00 98.00 86 PRO A N 1
ATOM 693 C CA . PRO A 1 86 ? -2.083 -12.452 4.566 1.00 98.00 86 PRO A CA 1
ATOM 694 C C . PRO A 1 86 ? -3.506 -12.303 4.017 1.00 98.00 86 PRO A C 1
ATOM 696 O O . PRO A 1 86 ? -4.446 -12.020 4.766 1.00 98.00 86 PRO A O 1
ATOM 699 N N . LEU A 1 87 ? -3.655 -12.447 2.698 1.00 97.56 87 LEU A N 1
ATOM 700 C CA . LEU A 1 87 ? -4.883 -12.096 1.977 1.00 97.56 87 LEU A CA 1
ATOM 701 C C . LEU A 1 87 ? -6.121 -12.825 2.526 1.00 97.56 87 LEU A C 1
ATOM 703 O O . LEU A 1 87 ? -7.188 -12.229 2.645 1.00 97.56 87 LEU A O 1
ATOM 707 N N . ASP A 1 88 ? -5.960 -14.091 2.904 1.00 97.56 88 ASP A N 1
ATOM 708 C CA . ASP A 1 88 ? -7.006 -14.956 3.456 1.00 97.56 88 ASP A CA 1
ATOM 709 C C . ASP A 1 88 ? -7.435 -14.569 4.882 1.00 97.56 88 ASP A C 1
ATOM 711 O O . ASP A 1 88 ? -8.493 -14.989 5.344 1.00 97.56 88 ASP A O 1
ATOM 715 N N . LYS A 1 89 ? -6.648 -13.745 5.584 1.00 98.25 89 LYS A N 1
ATOM 716 C CA . LYS A 1 89 ? -6.948 -13.276 6.947 1.00 98.25 89 LYS A CA 1
ATOM 717 C C . LYS A 1 89 ? -7.637 -11.917 6.988 1.00 98.25 89 LYS A C 1
ATOM 719 O O . LYS A 1 89 ? -8.194 -11.557 8.021 1.00 98.25 89 LYS A O 1
ATOM 724 N N . VAL A 1 90 ? -7.622 -11.169 5.884 1.00 98.19 90 VAL A N 1
ATOM 725 C CA . VAL A 1 90 ? -8.129 -9.788 5.820 1.00 98.19 90 VAL A CA 1
ATOM 726 C C . VAL A 1 90 ? -9.599 -9.694 6.229 1.00 98.19 90 VAL A C 1
ATOM 728 O O . VAL A 1 90 ? -9.938 -8.859 7.065 1.00 98.19 90 VAL A O 1
ATOM 731 N N . GLN A 1 91 ? -10.459 -10.547 5.663 1.00 97.19 91 GLN A N 1
ATOM 732 C CA . GLN A 1 91 ? -11.900 -10.517 5.933 1.00 97.19 91 GLN A CA 1
ATOM 733 C C . GLN A 1 91 ? -12.188 -10.779 7.415 1.00 97.19 91 GLN A C 1
ATOM 735 O O . GLN A 1 91 ? -12.851 -9.979 8.068 1.00 97.19 91 GLN A O 1
ATOM 740 N N . PHE A 1 92 ? -11.613 -11.858 7.953 1.00 97.38 92 PHE A N 1
ATOM 741 C CA . PHE A 1 92 ? -11.782 -12.233 9.353 1.00 97.38 92 PHE A CA 1
ATOM 742 C C . PHE A 1 92 ? -11.289 -11.131 10.301 1.00 97.38 92 PHE A C 1
ATOM 744 O O . PHE A 1 92 ? -12.008 -10.740 11.214 1.00 97.38 92 PHE A O 1
ATOM 751 N N . ALA A 1 93 ? -10.095 -10.581 10.056 1.00 97.19 93 ALA A N 1
ATOM 752 C CA . ALA A 1 93 ? -9.538 -9.512 10.881 1.00 97.19 93 ALA A CA 1
ATOM 753 C C . ALA A 1 93 ? -10.396 -8.235 10.850 1.00 97.19 93 ALA A C 1
ATOM 755 O O . ALA A 1 93 ? -10.516 -7.540 11.858 1.00 97.19 93 ALA A O 1
ATOM 756 N N . PHE A 1 94 ? -11.003 -7.914 9.703 1.00 97.25 94 PHE A N 1
ATOM 757 C CA . PHE A 1 94 ? -11.922 -6.784 9.599 1.00 97.25 94 PHE A CA 1
ATOM 758 C C . PHE A 1 94 ? -13.230 -7.028 10.366 1.00 97.25 94 PHE A C 1
ATOM 760 O O . PHE A 1 94 ? -13.696 -6.134 11.075 1.00 97.25 94 PHE A O 1
ATOM 767 N N . ASP A 1 95 ? -13.805 -8.226 10.258 1.00 95.38 95 ASP A N 1
ATOM 768 C CA . ASP A 1 95 ? -15.031 -8.594 10.970 1.00 95.38 95 ASP A CA 1
ATOM 769 C C . ASP A 1 95 ? -14.834 -8.626 12.492 1.00 95.38 95 ASP A C 1
ATOM 771 O O . ASP A 1 95 ? -15.681 -8.109 13.228 1.00 95.38 95 ASP A O 1
ATOM 775 N N . ASP A 1 96 ? -13.698 -9.142 12.965 1.00 93.50 96 ASP A N 1
ATOM 776 C CA . ASP A 1 96 ? -13.320 -9.112 14.381 1.00 93.50 96 ASP A CA 1
ATOM 777 C C . ASP A 1 96 ? -13.153 -7.668 14.883 1.00 93.50 96 ASP A C 1
ATOM 779 O O . ASP A 1 96 ? -13.760 -7.267 15.878 1.00 93.50 96 ASP A O 1
ATOM 783 N N . LEU A 1 97 ? -12.437 -6.825 14.127 1.00 90.31 97 LEU A N 1
ATOM 784 C CA . LEU A 1 97 ? -12.277 -5.403 14.443 1.00 90.31 97 LEU A CA 1
ATOM 785 C C . LEU A 1 97 ? -13.627 -4.679 14.532 1.00 90.31 97 LEU A C 1
ATOM 787 O O . LEU A 1 97 ? -13.850 -3.891 15.451 1.00 90.31 97 LEU A O 1
ATOM 791 N N . ARG A 1 98 ? -14.550 -4.955 13.605 1.00 90.06 98 ARG A N 1
ATOM 792 C CA . ARG A 1 98 ? -15.899 -4.374 13.615 1.00 90.06 98 ARG A CA 1
ATOM 793 C C . ARG A 1 98 ? -16.709 -4.834 14.829 1.00 90.06 98 ARG A C 1
ATOM 795 O O . ARG A 1 98 ? -17.411 -4.020 15.428 1.00 90.06 98 ARG A O 1
ATOM 802 N N . THR A 1 99 ? -16.600 -6.108 15.196 1.00 87.56 99 THR A N 1
ATOM 803 C CA . THR A 1 99 ? -17.317 -6.699 16.334 1.00 87.56 99 THR A CA 1
ATOM 804 C C . THR A 1 99 ? -16.831 -6.107 17.653 1.00 87.56 99 THR A C 1
ATOM 806 O O . THR A 1 99 ? -17.645 -5.615 18.433 1.00 87.56 99 THR A O 1
ATOM 809 N N . ASN A 1 100 ? -15.516 -6.033 17.857 1.00 79.06 100 ASN A N 1
ATOM 810 C CA . ASN A 1 100 ? -14.914 -5.487 19.077 1.00 79.06 100 ASN A CA 1
ATOM 811 C C . ASN A 1 100 ? -15.237 -3.998 19.290 1.00 79.06 100 ASN A C 1
ATOM 813 O O . ASN A 1 100 ? -15.328 -3.525 20.420 1.00 79.06 100 ASN A O 1
ATOM 817 N N . LEU A 1 101 ? -15.477 -3.256 18.208 1.00 75.06 101 LEU A N 1
ATOM 818 C CA . LEU A 1 101 ? -15.852 -1.845 18.264 1.00 75.06 101 LEU A CA 1
ATOM 819 C C . LEU A 1 101 ? -17.353 -1.623 18.507 1.00 75.06 101 LEU A C 1
ATOM 821 O O . LEU A 1 101 ? -17.736 -0.574 19.023 1.00 75.06 101 LEU A O 1
ATOM 825 N N . SER A 1 102 ? -18.215 -2.592 18.200 1.00 64.50 102 SER A N 1
ATOM 826 C CA . SER A 1 102 ? -19.677 -2.425 18.246 1.00 64.50 102 SER A CA 1
ATOM 827 C C . SER A 1 102 ? -20.262 -2.108 19.634 1.00 64.50 102 SER A C 1
ATOM 829 O O . SER A 1 102 ? -21.387 -1.621 19.714 1.00 64.50 102 SER A O 1
ATOM 831 N N . GLN A 1 103 ? -19.504 -2.307 20.716 1.00 58.69 103 GLN A N 1
ATOM 832 C CA . GLN A 1 103 ? -19.998 -2.135 22.085 1.00 58.69 103 GLN A CA 1
ATOM 833 C C . GLN A 1 103 ? -19.808 -0.719 22.664 1.00 58.69 103 GLN A C 1
ATOM 835 O O . GLN A 1 103 ? -20.538 -0.361 23.580 1.00 58.69 103 GLN A O 1
ATOM 840 N N . ASN A 1 104 ? -18.886 0.103 22.135 1.00 57.59 104 ASN A N 1
ATOM 841 C CA . ASN A 1 104 ? -18.529 1.419 22.713 1.00 57.59 104 ASN A CA 1
ATOM 842 C C . ASN A 1 104 ? -18.183 2.505 21.668 1.00 57.59 104 ASN A C 1
ATOM 844 O O . ASN A 1 104 ? -17.531 3.502 21.975 1.00 57.59 104 ASN A O 1
ATOM 848 N N . THR A 1 105 ? -18.579 2.318 20.408 1.00 68.31 105 THR A N 1
ATOM 849 C CA . THR A 1 105 ? -18.124 3.174 19.304 1.00 68.31 105 THR A CA 1
ATOM 850 C C . THR A 1 105 ? -19.017 4.390 19.073 1.00 68.31 105 THR A C 1
ATOM 852 O O . THR A 1 105 ? -20.239 4.292 18.998 1.00 68.31 105 THR A O 1
ATOM 855 N N . THR A 1 106 ? -18.394 5.554 18.876 1.00 80.62 106 THR A N 1
ATOM 856 C CA . THR A 1 106 ? -19.085 6.762 18.413 1.00 80.62 106 THR A CA 1
ATOM 857 C C . THR A 1 106 ? -19.686 6.553 17.020 1.00 80.62 106 THR A C 1
ATOM 859 O O . THR A 1 106 ? -19.112 5.870 16.166 1.00 80.62 106 THR A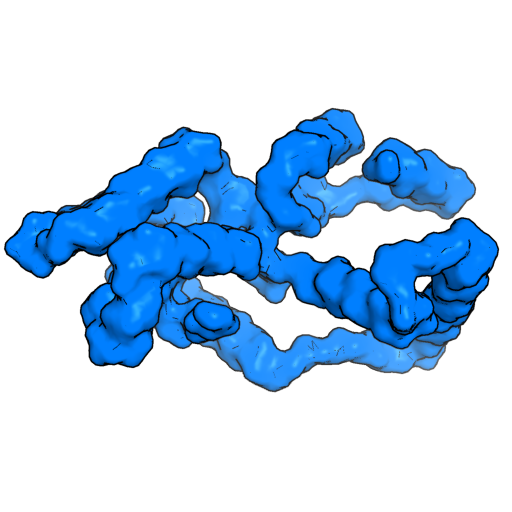 O 1
ATOM 862 N N . GLN A 1 107 ? -20.819 7.204 16.737 1.00 86.31 107 GLN A N 1
ATOM 863 C CA . GLN A 1 107 ? -21.480 7.124 15.427 1.00 86.31 107 GLN A CA 1
ATOM 864 C C . GLN A 1 107 ? -20.517 7.411 14.259 1.00 86.31 107 GLN A C 1
ATOM 866 O O . GLN A 1 107 ? -20.600 6.781 13.208 1.00 86.31 107 GLN A O 1
ATOM 871 N N . THR A 1 108 ? -19.574 8.338 14.434 1.00 88.56 108 THR A N 1
ATOM 872 C CA . THR A 1 108 ? -18.585 8.712 13.413 1.00 88.56 108 THR A CA 1
ATOM 873 C C . THR A 1 108 ? -17.592 7.595 13.106 1.00 88.56 108 THR A C 1
ATOM 875 O O . THR A 1 108 ? -17.271 7.374 11.938 1.00 88.56 108 THR A O 1
ATOM 878 N N . LEU A 1 109 ? -17.129 6.848 14.107 1.00 88.38 109 LEU A N 1
ATOM 879 C CA . LEU A 1 109 ? -16.228 5.720 13.884 1.00 88.38 109 LEU A CA 1
ATOM 880 C C . LEU A 1 109 ? -16.969 4.529 13.244 1.00 88.38 109 LEU A C 1
ATOM 882 O O . LEU A 1 109 ? -16.427 3.897 12.337 1.00 88.38 109 LEU A O 1
ATOM 886 N N . TYR A 1 110 ? -18.245 4.307 13.573 1.00 90.12 110 TYR A N 1
ATOM 887 C CA . TYR A 1 110 ? -19.083 3.349 12.838 1.00 90.12 110 TYR A CA 1
ATOM 888 C C . TYR A 1 110 ? -19.221 3.720 11.347 1.00 90.12 110 TYR A C 1
ATOM 890 O O . TYR A 1 110 ? -19.073 2.867 10.472 1.00 90.12 110 TYR A O 1
ATOM 898 N N . GLN A 1 111 ? -19.405 5.007 11.027 1.00 93.12 111 GLN A N 1
ATOM 899 C CA . GLN A 1 111 ? -19.436 5.493 9.638 1.00 93.12 111 GLN A CA 1
ATOM 900 C C . GLN A 1 111 ? -18.108 5.287 8.890 1.00 93.12 111 GLN A C 1
ATOM 902 O O . GLN A 1 111 ? -18.108 5.127 7.664 1.00 93.12 111 GLN A O 1
ATOM 907 N N . LEU A 1 112 ? -16.973 5.285 9.597 1.00 95.12 112 LEU A N 1
ATOM 908 C CA . LEU A 1 112 ? -15.675 4.948 9.012 1.00 95.12 112 LEU A CA 1
ATOM 909 C C . LEU A 1 112 ? -15.587 3.454 8.671 1.00 95.12 112 LEU A C 1
ATOM 911 O O . LEU A 1 112 ? -15.155 3.118 7.568 1.00 95.12 112 LEU A O 1
ATOM 915 N N . LEU A 1 113 ? -16.026 2.575 9.577 1.00 94.75 113 LEU A N 1
ATOM 916 C CA . LEU A 1 113 ? -16.058 1.126 9.344 1.00 94.75 113 LEU A CA 1
ATOM 917 C C . LEU A 1 113 ? -16.992 0.764 8.188 1.00 94.75 113 LEU A C 1
ATOM 919 O O . LEU A 1 113 ? -16.600 0.002 7.310 1.00 94.75 113 LEU A O 1
ATOM 923 N N . LEU A 1 114 ? -18.184 1.366 8.128 1.00 94.81 114 LEU A N 1
ATOM 924 C CA . LEU A 1 114 ? -19.115 1.191 7.009 1.00 94.81 114 LEU A CA 1
ATOM 925 C C . LEU A 1 114 ? -18.519 1.644 5.676 1.00 94.81 114 LEU A C 1
ATOM 927 O O . LEU A 1 114 ? -18.692 0.978 4.656 1.00 94.81 114 LEU A O 1
ATOM 931 N N . TYR A 1 115 ? -17.813 2.777 5.672 1.00 97.06 115 TYR A N 1
ATOM 932 C CA . TYR A 1 115 ? -17.087 3.217 4.487 1.00 97.06 115 TYR A CA 1
ATOM 933 C C . TYR A 1 115 ? -16.033 2.188 4.072 1.00 97.06 115 TYR A C 1
ATOM 935 O O . TYR A 1 115 ? -15.939 1.875 2.888 1.00 97.06 115 TYR A O 1
ATOM 943 N N . PHE A 1 116 ? -15.259 1.662 5.025 1.00 97.50 116 PHE A N 1
ATOM 944 C CA . PHE A 1 116 ? -14.210 0.695 4.724 1.00 97.50 116 PHE A CA 1
ATOM 945 C C . PHE A 1 116 ? -14.782 -0.613 4.170 1.00 97.50 116 PHE A C 1
ATOM 947 O O . PHE A 1 116 ? -14.311 -1.088 3.141 1.00 97.50 116 PHE A O 1
ATOM 954 N N . ASP A 1 117 ? -15.836 -1.138 4.798 1.00 97.19 117 ASP A N 1
ATOM 955 C CA . ASP A 1 117 ? -16.554 -2.336 4.353 1.00 97.19 117 ASP A CA 1
ATOM 956 C C . ASP A 1 117 ? -17.046 -2.174 2.906 1.00 97.19 117 ASP A C 1
ATOM 958 O O . ASP A 1 117 ? -16.693 -2.932 2.003 1.00 97.19 117 ASP A O 1
ATOM 962 N N . ASN A 1 118 ? -17.796 -1.104 2.641 1.00 97.50 118 ASN A N 1
ATOM 963 C CA . ASN A 1 118 ? -18.356 -0.884 1.315 1.00 97.50 118 ASN A CA 1
ATOM 964 C C . ASN A 1 118 ? -17.266 -0.632 0.267 1.00 97.50 118 ASN A C 1
ATOM 966 O O . ASN A 1 118 ? -17.301 -1.232 -0.803 1.00 97.50 118 ASN A O 1
ATOM 970 N N . GLN A 1 119 ? -16.290 0.230 0.552 1.00 96.94 119 GLN A N 1
ATOM 971 C CA . GLN A 1 119 ? -15.299 0.622 -0.445 1.00 96.94 119 GLN A CA 1
ATOM 972 C C . GLN A 1 119 ? -14.229 -0.450 -0.673 1.00 96.94 119 GLN A C 1
ATOM 974 O O . GLN A 1 119 ? -13.932 -0.765 -1.823 1.00 96.94 119 GLN A O 1
ATOM 979 N N . TRP A 1 120 ? -13.624 -0.973 0.394 1.00 97.25 120 TRP A N 1
ATOM 980 C CA . TRP A 1 120 ? -12.389 -1.762 0.322 1.00 97.25 120 TRP A CA 1
ATOM 981 C C . TRP A 1 120 ? -12.616 -3.263 0.477 1.00 97.25 120 TRP A C 1
ATOM 983 O O . TRP A 1 120 ? -11.863 -4.032 -0.115 1.00 97.25 120 TRP A O 1
ATOM 993 N N . ILE A 1 121 ? -13.648 -3.683 1.214 1.00 97.44 121 ILE A N 1
ATOM 994 C CA . ILE A 1 121 ? -13.986 -5.105 1.358 1.00 97.44 121 ILE A CA 1
ATOM 995 C C . ILE A 1 121 ? -14.895 -5.576 0.215 1.00 97.44 121 ILE A C 1
ATOM 997 O O . ILE A 1 121 ? -14.622 -6.605 -0.395 1.00 97.44 121 ILE A O 1
ATOM 1001 N N . LYS A 1 122 ? -15.951 -4.818 -0.114 1.00 96.00 122 LYS A N 1
ATOM 1002 C CA . LYS A 1 122 ? -16.975 -5.243 -1.090 1.00 96.00 122 LYS A CA 1
ATOM 1003 C C . LYS A 1 122 ? -16.726 -4.756 -2.516 1.00 96.00 122 LYS A C 1
ATOM 1005 O O . LYS A 1 122 ? -16.799 -5.544 -3.452 1.00 96.00 122 LYS A O 1
ATOM 1010 N N . ASN A 1 123 ? -16.456 -3.461 -2.696 1.00 94.62 123 ASN A N 1
ATOM 1011 C CA . ASN A 1 123 ? -16.437 -2.842 -4.030 1.00 94.62 123 ASN A CA 1
ATOM 1012 C C . ASN A 1 123 ? -15.051 -2.796 -4.691 1.00 94.62 123 ASN A C 1
ATOM 1014 O O . ASN A 1 123 ? -14.947 -2.428 -5.861 1.00 94.62 123 ASN A O 1
ATOM 1018 N N . THR A 1 124 ? -13.987 -3.150 -3.968 1.00 93.25 124 THR A N 1
ATOM 1019 C CA . THR A 1 124 ? -12.621 -3.203 -4.502 1.00 93.25 124 THR A CA 1
ATOM 1020 C C . THR A 1 124 ? -12.059 -4.601 -4.295 1.00 93.25 124 THR A C 1
ATOM 1022 O O . THR A 1 124 ? -12.143 -5.147 -3.201 1.00 93.25 124 THR A O 1
ATOM 1025 N N . LEU A 1 125 ? -11.444 -5.174 -5.331 1.00 94.25 125 LEU A N 1
ATOM 1026 C CA . LEU A 1 125 ? -10.795 -6.480 -5.234 1.00 94.25 125 LEU A CA 1
ATOM 1027 C C . LEU A 1 125 ? -9.721 -6.469 -4.131 1.00 94.25 125 LEU A C 1
ATOM 1029 O O . LEU A 1 125 ? -8.791 -5.666 -4.202 1.00 94.25 125 LEU A O 1
ATOM 1033 N N . LEU A 1 126 ? -9.800 -7.385 -3.157 1.00 95.50 126 LEU A N 1
ATOM 1034 C CA . LEU A 1 126 ? -8.848 -7.434 -2.036 1.00 95.50 126 LEU A CA 1
ATOM 1035 C C . LEU A 1 126 ? -7.395 -7.553 -2.510 1.00 95.50 126 LEU A C 1
ATOM 1037 O O . LEU A 1 126 ? -6.521 -6.835 -2.029 1.00 95.50 126 LEU A O 1
ATOM 1041 N N . ALA A 1 127 ? -7.148 -8.404 -3.508 1.00 94.81 127 ALA A N 1
ATOM 1042 C CA . ALA A 1 127 ? -5.819 -8.611 -4.081 1.00 94.81 127 ALA A CA 1
ATOM 1043 C C . ALA A 1 127 ? -5.218 -7.345 -4.720 1.00 94.81 127 ALA A C 1
ATOM 1045 O O . ALA A 1 127 ? -4.001 -7.246 -4.846 1.00 94.81 127 ALA A O 1
ATOM 1046 N N . LEU A 1 128 ? -6.050 -6.368 -5.107 1.00 95.19 128 LEU A N 1
ATOM 1047 C CA . LEU A 1 128 ? -5.566 -5.119 -5.686 1.00 95.19 128 LEU A CA 1
ATOM 1048 C C . LEU A 1 128 ? -4.863 -4.261 -4.629 1.00 95.19 128 LEU A C 1
ATOM 1050 O O . LEU A 1 128 ? -3.772 -3.757 -4.879 1.00 95.19 128 LEU A O 1
ATOM 1054 N N . TRP A 1 129 ? -5.478 -4.068 -3.462 1.00 96.31 129 TRP A N 1
ATOM 1055 C CA . TRP A 1 129 ? -4.965 -3.163 -2.427 1.00 96.31 129 TRP A CA 1
ATOM 1056 C C . TRP A 1 129 ? -4.145 -3.868 -1.343 1.00 96.31 129 TRP A C 1
ATOM 1058 O O . TRP A 1 129 ? -3.410 -3.202 -0.609 1.00 96.31 129 TRP A O 1
ATOM 1068 N N . ASN A 1 130 ? -4.236 -5.196 -1.246 1.00 97.31 130 ASN A N 1
ATOM 1069 C CA . ASN A 1 130 ? -3.371 -5.988 -0.386 1.00 97.31 130 ASN A CA 1
ATOM 1070 C C . ASN A 1 130 ? -1.928 -5.957 -0.914 1.00 97.31 130 ASN A C 1
ATOM 1072 O O . ASN A 1 130 ? -1.649 -6.133 -2.100 1.00 97.31 130 ASN A O 1
ATOM 1076 N N . VAL A 1 131 ? -0.999 -5.692 -0.006 1.00 96.12 131 VAL A N 1
ATOM 1077 C CA . VAL A 1 131 ? 0.427 -5.533 -0.283 1.00 96.12 131 VAL A CA 1
ATOM 1078 C C . VAL A 1 131 ? 1.296 -6.414 0.617 1.00 96.12 131 VAL A C 1
ATOM 1080 O O . VAL A 1 131 ? 2.486 -6.131 0.807 1.00 96.12 131 VAL A O 1
ATOM 1083 N N . HIS A 1 132 ? 0.712 -7.475 1.174 1.00 96.19 132 HIS A N 1
ATOM 1084 C CA . HIS A 1 132 ? 1.418 -8.462 1.978 1.00 96.19 132 HIS A CA 1
ATOM 1085 C C . HIS A 1 132 ? 2.553 -9.114 1.179 1.00 96.19 132 HIS A C 1
ATOM 1087 O O . HIS A 1 132 ? 2.447 -9.336 -0.025 1.00 96.19 132 HIS A O 1
ATOM 1093 N N . GLY A 1 133 ? 3.688 -9.351 1.837 1.00 92.38 133 GLY A N 1
ATOM 1094 C CA . GLY A 1 133 ? 4.889 -9.910 1.206 1.00 92.38 133 GLY A CA 1
ATOM 1095 C C . GLY A 1 133 ? 5.647 -8.967 0.255 1.00 92.38 133 GLY A C 1
ATOM 1096 O O . GLY A 1 133 ? 6.798 -9.239 -0.083 1.00 92.38 133 GLY A O 1
ATOM 1097 N N . TYR A 1 134 ? 5.087 -7.821 -0.151 1.00 91.38 134 TYR A N 1
ATOM 1098 C CA . TYR A 1 134 ? 5.782 -6.900 -1.056 1.00 91.38 134 TYR A CA 1
ATOM 1099 C C . TYR A 1 134 ? 6.648 -5.883 -0.317 1.00 91.38 134 TYR A C 1
ATOM 1101 O O . TYR A 1 134 ? 6.169 -5.133 0.529 1.00 91.38 134 TYR A O 1
ATOM 1109 N N . SER A 1 135 ? 7.914 -5.753 -0.727 1.00 86.38 135 SER A N 1
ATOM 1110 C CA . SER A 1 135 ? 8.856 -4.749 -0.200 1.00 86.38 135 SER A CA 1
ATOM 1111 C C . SER A 1 135 ? 8.772 -3.375 -0.888 1.00 86.38 135 SER A C 1
ATOM 1113 O O . SER A 1 135 ? 9.352 -2.393 -0.410 1.00 86.38 135 SER A O 1
ATOM 1115 N N . HIS A 1 136 ? 8.059 -3.298 -2.016 1.00 87.19 136 HIS A N 1
ATOM 1116 C CA . HIS A 1 136 ? 7.768 -2.078 -2.772 1.00 87.19 136 HIS A CA 1
ATOM 1117 C C . HIS A 1 136 ? 6.252 -1.877 -2.823 1.00 87.19 136 HIS A C 1
ATOM 1119 O O . HIS A 1 136 ? 5.547 -2.592 -3.534 1.00 87.19 136 HIS A O 1
ATOM 1125 N N . ARG A 1 137 ? 5.749 -0.930 -2.025 1.00 90.44 137 ARG A N 1
ATOM 1126 C CA . ARG A 1 137 ? 4.306 -0.730 -1.792 1.00 90.44 137 ARG A CA 1
ATOM 1127 C C . ARG A 1 137 ? 3.798 0.650 -2.202 1.00 90.44 137 ARG A C 1
ATOM 1129 O O . ARG A 1 137 ? 2.595 0.878 -2.194 1.00 90.44 137 ARG A O 1
ATOM 1136 N N . THR A 1 138 ? 4.692 1.575 -2.535 1.00 85.62 138 THR A N 1
ATOM 1137 C CA . THR A 1 138 ? 4.344 2.959 -2.865 1.00 85.62 138 THR A CA 1
ATOM 1138 C C . THR A 1 138 ? 4.866 3.347 -4.243 1.00 85.62 138 THR A C 1
ATOM 1140 O O . THR A 1 138 ? 5.845 2.782 -4.733 1.00 85.62 138 THR A O 1
ATOM 1143 N N . ASN A 1 139 ? 4.234 4.343 -4.857 1.00 81.44 139 ASN A N 1
ATOM 1144 C CA . ASN A 1 139 ? 4.638 4.937 -6.131 1.00 81.44 139 ASN A CA 1
ATOM 1145 C C . ASN A 1 139 ? 5.604 6.126 -5.938 1.00 81.44 139 ASN A C 1
ATOM 1147 O O . ASN A 1 139 ? 5.723 6.969 -6.825 1.00 81.44 139 ASN A O 1
ATOM 1151 N N . ASN A 1 140 ? 6.341 6.179 -4.816 1.00 81.19 140 ASN A N 1
ATOM 1152 C CA . ASN A 1 140 ? 7.263 7.278 -4.480 1.00 81.19 140 ASN A CA 1
ATOM 1153 C C . ASN A 1 140 ? 8.303 7.558 -5.578 1.00 81.19 140 ASN A C 1
ATOM 1155 O O . ASN A 1 140 ? 8.806 8.672 -5.681 1.00 81.19 140 ASN A O 1
ATOM 1159 N N . ILE A 1 141 ? 8.656 6.551 -6.385 1.00 81.69 141 ILE A N 1
ATOM 1160 C CA . ILE A 1 141 ? 9.566 6.719 -7.525 1.00 81.69 141 ILE A CA 1
ATOM 1161 C C . ILE A 1 141 ? 8.928 7.636 -8.578 1.00 81.69 141 ILE A C 1
ATOM 1163 O O . ILE A 1 141 ? 9.569 8.585 -9.028 1.00 81.69 141 ILE A O 1
ATOM 1167 N N . CYS A 1 142 ? 7.662 7.391 -8.926 1.00 82.94 142 CYS A N 1
ATOM 1168 C CA . CYS A 1 142 ? 6.900 8.217 -9.861 1.00 82.94 142 CYS A CA 1
ATOM 1169 C C . CYS A 1 142 ? 6.674 9.621 -9.293 1.00 82.94 142 CYS A C 1
ATOM 1171 O O . CYS A 1 142 ? 6.926 10.606 -9.978 1.00 82.94 142 CYS A O 1
ATOM 1173 N N . GLU A 1 143 ? 6.286 9.731 -8.019 1.00 82.50 143 GLU A N 1
ATOM 1174 C CA . GLU A 1 143 ? 6.100 11.031 -7.359 1.00 82.50 143 GLU A CA 1
ATOM 1175 C C . GLU A 1 143 ? 7.408 11.830 -7.282 1.00 82.50 143 GLU A C 1
ATOM 1177 O O . GLU A 1 143 ? 7.432 13.027 -7.560 1.00 82.50 143 GLU A O 1
ATOM 1182 N N . GLY A 1 144 ? 8.526 11.168 -6.971 1.00 85.56 144 GLY A N 1
ATOM 1183 C CA . GLY A 1 144 ? 9.852 11.780 -6.970 1.00 85.56 144 GLY A CA 1
ATOM 1184 C C . GLY A 1 144 ? 10.272 12.267 -8.357 1.00 85.56 144 GLY A C 1
ATOM 1185 O O . GLY A 1 144 ? 10.840 13.353 -8.480 1.00 85.56 144 GLY A O 1
ATOM 1186 N N . PHE A 1 145 ? 9.956 11.501 -9.404 1.00 86.94 145 PHE A N 1
ATOM 1187 C CA . PHE A 1 145 ? 10.172 11.912 -10.789 1.00 86.94 145 PHE A CA 1
ATOM 1188 C C . PHE A 1 145 ? 9.327 13.141 -11.154 1.00 86.94 145 PHE A C 1
ATOM 1190 O O . PHE A 1 145 ? 9.873 14.126 -11.650 1.00 86.94 145 PHE A O 1
ATOM 1197 N N . HIS A 1 146 ? 8.030 13.135 -10.832 1.00 86.75 146 HIS A N 1
ATOM 1198 C CA . HIS A 1 146 ? 7.134 14.271 -11.069 1.00 86.75 146 HIS A CA 1
ATOM 1199 C C . HIS A 1 146 ? 7.595 15.529 -10.325 1.00 86.75 146 HIS A C 1
ATOM 1201 O O . HIS A 1 146 ? 7.673 16.604 -10.915 1.00 86.75 146 HIS A O 1
ATOM 1207 N N . ASN A 1 147 ? 7.980 15.401 -9.054 1.00 88.06 147 ASN A N 1
ATOM 1208 C CA . ASN A 1 147 ? 8.491 16.520 -8.262 1.00 88.06 147 ASN A CA 1
ATOM 1209 C C . ASN A 1 147 ? 9.770 17.105 -8.867 1.00 88.06 147 ASN A C 1
ATOM 1211 O O . ASN A 1 147 ? 9.901 18.324 -8.964 1.00 88.06 147 ASN A O 1
ATOM 1215 N N . ARG A 1 148 ? 10.693 16.251 -9.322 1.00 88.19 148 ARG A N 1
ATOM 1216 C CA . ARG A 1 148 ? 11.922 16.686 -9.994 1.00 88.19 148 ARG A CA 1
ATOM 1217 C C . ARG A 1 148 ? 11.623 17.430 -11.295 1.00 88.19 148 ARG A C 1
ATOM 1219 O O . ARG A 1 148 ? 12.230 18.472 -11.538 1.00 88.19 148 ARG A O 1
ATOM 1226 N N . LEU A 1 149 ? 10.685 16.934 -12.102 1.00 89.19 149 LEU A N 1
ATOM 1227 C CA . LEU A 1 149 ? 10.237 17.623 -13.314 1.00 89.19 149 LEU A CA 1
ATOM 1228 C C . LEU A 1 149 ? 9.636 18.992 -12.988 1.00 89.19 149 LEU A C 1
ATOM 1230 O O . LEU A 1 149 ? 10.063 19.994 -13.558 1.00 89.19 149 LEU A O 1
ATOM 1234 N N . ASN A 1 150 ? 8.716 19.056 -12.027 1.00 89.44 150 ASN A N 1
ATOM 1235 C CA . ASN A 1 150 ? 8.059 20.301 -11.626 1.00 89.44 150 ASN A CA 1
ATOM 1236 C C . ASN A 1 150 ? 9.065 21.342 -11.113 1.00 89.44 150 ASN A C 1
ATOM 1238 O O . ASN A 1 150 ? 9.010 22.502 -11.516 1.00 89.44 150 ASN A O 1
ATOM 1242 N N . GLN A 1 151 ? 10.034 20.925 -10.293 1.00 89.31 151 GLN A N 1
ATOM 1243 C CA . GLN A 1 151 ? 11.107 21.802 -9.811 1.00 89.31 151 GLN A CA 1
ATOM 1244 C C . GLN A 1 151 ? 12.014 22.312 -10.934 1.00 89.31 151 GLN A C 1
ATOM 1246 O O . GLN A 1 151 ? 12.519 23.428 -10.850 1.00 89.31 151 GLN A O 1
ATOM 1251 N N . ARG A 1 152 ? 12.239 21.519 -11.988 1.00 88.25 152 ARG A N 1
ATOM 1252 C CA . ARG A 1 152 ? 13.040 21.943 -13.146 1.00 88.25 152 ARG A CA 1
ATOM 1253 C C . ARG A 1 152 ? 12.2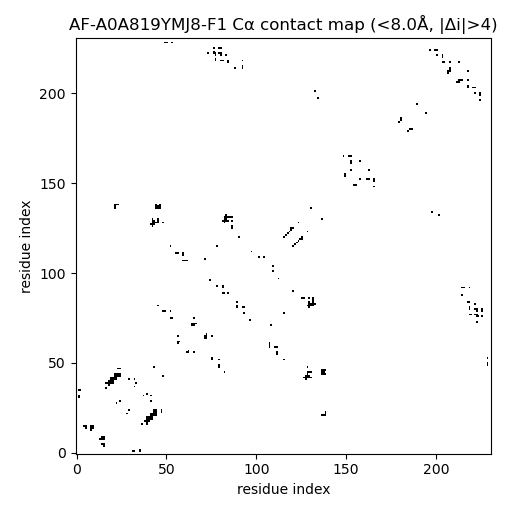74 22.879 -14.072 1.00 88.25 152 ARG A C 1
ATOM 1255 O O . ARG A 1 152 ? 12.872 23.794 -14.626 1.00 88.25 152 ARG A O 1
ATOM 1262 N N . LEU A 1 153 ? 10.978 22.648 -14.245 1.00 91.12 153 LEU A N 1
ATOM 1263 C CA . LEU A 1 153 ? 10.122 23.452 -15.115 1.00 91.12 153 LEU A CA 1
ATOM 1264 C C . LEU A 1 153 ? 9.724 24.785 -14.463 1.00 91.12 153 LEU A C 1
ATOM 1266 O O . LEU A 1 153 ? 9.488 25.750 -15.186 1.00 91.12 153 LEU A O 1
ATOM 1270 N N . GLN A 1 154 ? 9.665 24.840 -13.123 1.00 87.69 154 GLN A N 1
ATOM 1271 C CA . GLN A 1 154 ? 9.350 26.022 -12.295 1.00 87.69 154 GLN A CA 1
ATOM 1272 C C . GLN A 1 154 ? 8.066 26.766 -12.700 1.00 87.69 154 GLN A C 1
ATOM 1274 O O . GLN A 1 154 ? 7.886 27.943 -12.391 1.00 87.69 154 GLN A O 1
ATOM 1279 N N . ARG A 1 155 ? 7.169 26.100 -13.432 1.00 86.75 155 ARG A N 1
ATOM 1280 C CA . ARG A 1 155 ? 5.946 26.669 -14.000 1.00 86.75 155 ARG A CA 1
ATOM 1281 C C . ARG A 1 155 ? 4.878 25.590 -14.080 1.00 86.75 155 ARG A C 1
ATOM 1283 O O . ARG A 1 155 ? 5.176 24.476 -14.500 1.00 86.75 155 ARG A O 1
ATOM 1290 N N . SER A 1 156 ? 3.637 25.943 -13.750 1.00 84.50 156 SER A N 1
ATOM 1291 C CA . SER A 1 156 ? 2.494 25.020 -13.815 1.00 84.50 156 SER A CA 1
ATOM 1292 C C . SER A 1 156 ? 2.128 24.621 -15.249 1.00 84.50 156 SER A C 1
ATOM 1294 O O . SER A 1 156 ? 1.662 23.511 -15.479 1.00 84.50 156 SER A O 1
ATOM 1296 N N . HIS A 1 157 ? 2.373 25.512 -16.218 1.00 87.50 157 HIS A N 1
ATOM 1297 C CA . HIS A 1 157 ? 2.051 25.306 -17.633 1.00 87.50 157 HIS A CA 1
ATOM 1298 C C . HIS A 1 157 ? 3.252 25.668 -18.524 1.00 87.50 157 HIS A C 1
ATOM 1300 O O . HIS A 1 157 ? 3.291 26.750 -19.114 1.00 87.50 157 HIS A O 1
ATOM 1306 N N . PRO A 1 158 ? 4.291 24.816 -18.588 1.00 89.81 158 PRO A N 1
ATOM 1307 C CA . PRO A 1 158 ? 5.414 25.037 -19.491 1.00 89.81 158 PRO A CA 1
ATOM 1308 C C . PRO A 1 158 ? 4.960 24.900 -20.950 1.00 89.81 158 PRO A C 1
ATOM 1310 O O . PRO A 1 158 ? 4.121 24.063 -21.276 1.00 89.81 158 PRO A O 1
ATOM 1313 N N . ASN A 1 159 ? 5.550 25.688 -21.851 1.00 93.31 159 ASN A N 1
ATOM 1314 C CA . ASN A 1 159 ? 5.343 25.463 -23.281 1.00 93.31 159 ASN A CA 1
ATOM 1315 C C . ASN A 1 159 ? 6.000 24.140 -23.718 1.00 93.31 159 ASN A C 1
ATOM 1317 O O . ASN A 1 159 ? 6.929 23.643 -23.070 1.00 93.31 159 ASN A O 1
ATOM 1321 N N . ILE A 1 160 ? 5.544 23.605 -24.852 1.00 93.56 160 ILE A N 1
ATOM 1322 C CA . ILE A 1 160 ? 5.975 22.297 -25.356 1.00 93.56 160 ILE A CA 1
ATOM 1323 C C . ILE A 1 160 ? 7.495 22.199 -25.563 1.00 93.56 160 ILE A C 1
ATOM 1325 O O . ILE A 1 160 ? 8.091 21.170 -25.261 1.00 93.56 160 ILE A O 1
ATOM 1329 N N . TRP A 1 161 ? 8.155 23.281 -25.982 1.00 94.56 161 TRP A N 1
ATOM 1330 C CA . TRP A 1 161 ? 9.602 23.295 -26.210 1.00 94.56 161 TRP A CA 1
ATOM 1331 C C . TRP A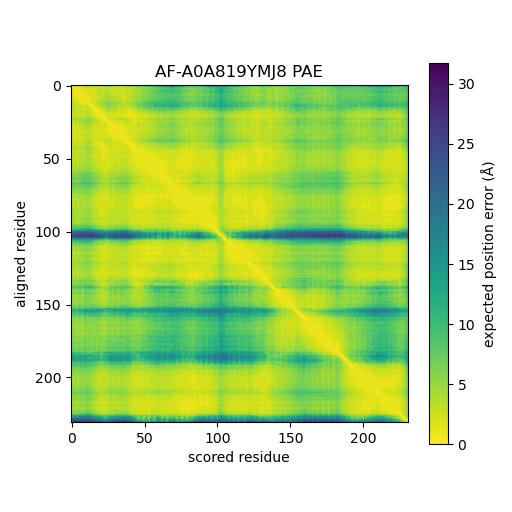 1 161 ? 10.395 23.216 -24.908 1.00 94.56 161 TRP A C 1
ATOM 1333 O O . TRP A 1 161 ? 11.350 22.447 -24.803 1.00 94.56 161 TRP A O 1
ATOM 1343 N N . SER A 1 162 ? 9.993 23.989 -23.898 1.00 92.06 162 SER A N 1
ATOM 1344 C CA . SER A 1 162 ? 10.577 23.924 -22.556 1.00 92.06 162 SER A CA 1
ATOM 1345 C C . SER A 1 162 ? 10.374 22.544 -21.932 1.00 92.06 162 SER A C 1
ATOM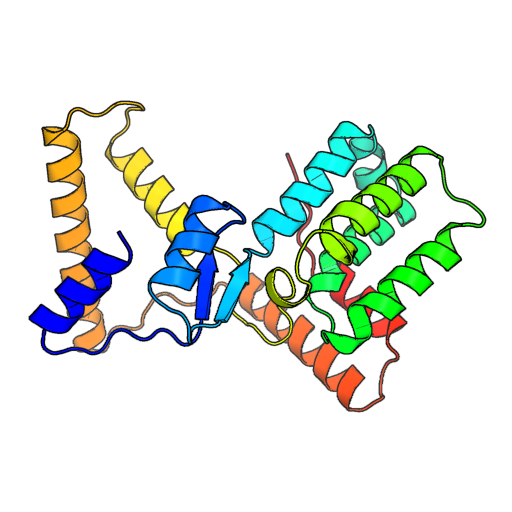 1347 O O . SER A 1 162 ? 11.294 22.013 -21.311 1.00 92.06 162 SER A O 1
ATOM 1349 N N . PHE A 1 163 ? 9.203 21.941 -22.145 1.00 92.56 163 PHE A N 1
ATOM 1350 C CA . PHE A 1 163 ? 8.910 20.591 -21.681 1.00 92.56 163 PHE A CA 1
ATOM 1351 C C . PHE A 1 163 ? 9.802 19.539 -22.357 1.00 92.56 163 PHE A C 1
ATOM 1353 O O . PHE A 1 163 ? 10.461 18.766 -21.663 1.00 92.56 163 PHE A O 1
ATOM 1360 N N . ILE A 1 164 ? 9.919 19.561 -23.690 1.00 94.19 164 ILE A N 1
ATOM 1361 C CA . ILE A 1 164 ? 10.785 18.636 -24.441 1.00 94.19 164 ILE A CA 1
ATOM 1362 C C . ILE A 1 164 ? 12.246 18.768 -23.997 1.00 94.19 164 ILE A C 1
ATOM 1364 O O . ILE A 1 164 ? 12.890 17.758 -23.717 1.00 94.19 164 ILE A O 1
ATOM 1368 N N . LYS A 1 165 ? 12.767 19.995 -23.862 1.00 93.00 165 LYS A N 1
ATOM 1369 C CA . LYS A 1 165 ? 14.141 20.222 -23.377 1.00 93.00 165 LYS A CA 1
ATOM 1370 C C . LYS A 1 165 ? 14.354 19.653 -21.972 1.00 93.00 165 LYS A C 1
ATOM 1372 O O . LYS A 1 165 ? 15.415 19.100 -21.682 1.00 93.00 165 LYS A O 1
ATOM 1377 N N . CYS A 1 166 ? 13.349 19.762 -21.101 1.00 92.62 166 CYS A N 1
ATOM 1378 C CA . CYS A 1 166 ? 13.395 19.160 -19.773 1.00 92.62 166 CYS A CA 1
ATOM 1379 C C . CYS A 1 166 ? 13.493 17.630 -19.862 1.00 92.62 166 CYS A C 1
ATOM 1381 O O . CYS A 1 166 ? 14.392 17.051 -19.252 1.00 92.62 166 CYS A O 1
ATOM 1383 N N . LEU A 1 167 ? 12.649 16.992 -20.680 1.00 92.44 167 LEU A N 1
ATOM 1384 C CA . LEU A 1 167 ? 12.675 15.542 -20.895 1.00 92.44 167 LEU A CA 1
ATOM 1385 C C . LEU A 1 167 ? 14.008 15.059 -21.480 1.00 92.44 167 LEU A C 1
ATOM 1387 O O . LEU A 1 167 ? 14.566 14.088 -20.981 1.00 92.44 167 LEU A O 1
ATOM 1391 N N . GLN A 1 168 ? 14.562 15.760 -22.472 1.00 94.00 168 GLN A N 1
ATOM 1392 C CA . GLN A 1 168 ? 15.880 15.445 -23.037 1.00 94.00 168 GLN A CA 1
ATOM 1393 C C . GLN A 1 168 ? 16.988 15.530 -21.978 1.00 94.00 168 GLN A C 1
ATOM 1395 O O . GLN A 1 168 ? 17.856 14.663 -21.906 1.00 94.00 168 GLN A O 1
ATOM 1400 N N . SER A 1 169 ? 16.945 16.544 -21.107 1.00 91.81 169 SER A N 1
ATOM 1401 C CA . SER A 1 169 ? 17.902 16.663 -20.001 1.00 91.81 169 SER A CA 1
ATOM 1402 C C . SER A 1 169 ? 17.753 15.540 -18.969 1.00 91.81 169 SER A C 1
ATOM 1404 O O . SER A 1 169 ? 18.746 15.114 -18.382 1.00 91.81 169 SER A O 1
ATOM 1406 N N . GLU A 1 170 ? 16.532 15.080 -18.700 1.00 91.56 170 GLU A N 1
ATOM 1407 C CA . GLU A 1 170 ? 16.278 13.941 -17.811 1.00 91.56 170 GLU A CA 1
ATOM 1408 C C . GLU A 1 170 ? 16.768 12.622 -18.420 1.00 91.56 170 GLU A C 1
ATOM 1410 O O . GLU A 1 170 ? 17.418 11.840 -17.730 1.00 91.56 170 GLU A O 1
ATOM 1415 N N . GLU A 1 171 ? 16.528 12.407 -19.713 1.00 91.88 171 GLU A N 1
ATOM 1416 C CA . GLU A 1 171 ? 17.007 11.247 -20.472 1.00 91.88 171 GLU A CA 1
ATOM 1417 C C . GLU A 1 171 ? 18.538 11.148 -20.439 1.00 91.88 171 GLU A C 1
ATOM 1419 O O . GLU A 1 171 ? 19.085 10.110 -20.057 1.00 91.88 171 GLU A O 1
ATOM 1424 N N . ALA A 1 172 ? 19.231 12.260 -20.703 1.00 92.56 172 ALA A N 1
ATOM 1425 C CA . ALA A 1 172 ? 20.689 12.320 -20.650 1.00 92.56 172 ALA A CA 1
ATOM 1426 C C . ALA A 1 172 ? 21.240 11.950 -19.260 1.00 92.56 172 ALA A C 1
ATOM 1428 O O . ALA A 1 172 ? 22.237 11.234 -19.146 1.00 92.56 172 ALA A O 1
ATOM 1429 N N . LYS A 1 173 ? 20.568 12.383 -18.183 1.00 89.62 173 LYS A N 1
ATOM 1430 C CA . LYS A 1 173 ? 20.936 12.000 -16.811 1.00 89.62 173 LYS A CA 1
ATOM 1431 C C . LYS A 1 173 ? 20.725 10.513 -16.554 1.00 89.62 173 LYS A C 1
ATOM 1433 O O . LYS A 1 173 ? 21.592 9.890 -15.948 1.00 89.62 173 LYS A O 1
ATOM 1438 N N . PHE A 1 174 ? 19.608 9.944 -17.008 1.00 88.75 174 PHE A N 1
ATOM 1439 C CA . PHE A 1 174 ? 19.358 8.510 -16.868 1.00 88.75 174 PHE A CA 1
ATOM 1440 C C . PHE A 1 174 ? 20.415 7.678 -17.592 1.00 88.75 174 PHE A C 1
ATOM 1442 O O . PHE A 1 174 ? 20.929 6.729 -17.002 1.00 88.75 174 PHE A O 1
ATOM 1449 N N . ARG A 1 175 ? 20.808 8.066 -18.813 1.00 90.69 175 ARG A N 1
ATOM 1450 C CA . ARG A 1 175 ? 21.924 7.430 -19.532 1.00 90.69 175 ARG A CA 1
ATOM 1451 C C . ARG A 1 175 ? 23.222 7.482 -18.734 1.00 90.69 175 ARG A C 1
ATOM 1453 O O . ARG A 1 175 ? 23.887 6.461 -18.597 1.00 90.69 175 ARG A O 1
ATOM 1460 N N . HIS A 1 176 ? 23.558 8.637 -18.162 1.00 91.06 176 HIS A N 1
ATOM 1461 C CA . HIS A 1 176 ? 24.759 8.774 -17.338 1.00 91.06 176 HIS A CA 1
ATOM 1462 C C . HIS A 1 176 ? 24.714 7.881 -16.089 1.00 91.06 176 HIS A C 1
ATOM 1464 O O . HIS A 1 176 ? 25.685 7.194 -15.784 1.00 91.06 176 HIS A O 1
ATOM 1470 N N . THR A 1 177 ? 23.581 7.837 -15.383 1.00 89.62 177 THR A N 1
ATOM 1471 C CA . THR A 1 177 ? 23.401 6.936 -14.235 1.00 89.62 177 THR A CA 1
ATOM 1472 C C . THR A 1 177 ? 23.521 5.468 -14.644 1.00 89.62 177 THR A C 1
ATOM 1474 O O . THR A 1 177 ? 24.161 4.696 -13.936 1.00 89.62 177 THR A O 1
ATOM 1477 N N . LEU A 1 178 ? 22.963 5.076 -15.792 1.00 89.06 178 LEU A N 1
ATOM 1478 C CA . LEU A 1 178 ? 23.082 3.712 -16.305 1.00 89.06 178 LEU A CA 1
ATOM 1479 C C . LEU A 1 178 ? 24.541 3.346 -16.614 1.00 89.06 178 LEU A C 1
ATOM 1481 O O . LEU A 1 178 ? 24.982 2.265 -16.240 1.00 89.06 178 LEU A O 1
ATOM 1485 N N . LEU A 1 179 ? 25.303 4.252 -17.236 1.00 92.19 179 LEU A N 1
ATOM 1486 C CA . LEU A 1 179 ? 26.734 4.055 -17.489 1.00 92.19 179 LEU A CA 1
ATOM 1487 C C . LEU A 1 179 ? 27.524 3.882 -16.188 1.00 92.19 179 LEU A C 1
ATOM 1489 O O . LEU A 1 179 ? 28.355 2.984 -16.101 1.00 92.19 179 LEU A O 1
ATOM 1493 N N . GLN A 1 180 ? 27.236 4.691 -15.164 1.00 91.81 180 GLN A N 1
ATOM 1494 C CA . GLN A 1 180 ? 27.867 4.552 -13.850 1.00 91.81 180 GLN A CA 1
ATOM 1495 C C . GLN A 1 180 ? 27.557 3.198 -13.205 1.00 91.81 180 GLN A C 1
ATOM 1497 O O . GLN A 1 180 ? 28.467 2.548 -12.699 1.00 91.81 180 GLN A O 1
ATOM 1502 N N . ILE A 1 181 ? 26.297 2.755 -13.247 1.00 91.25 181 ILE A N 1
ATOM 1503 C CA . ILE A 1 181 ? 25.892 1.445 -12.715 1.00 91.25 181 ILE A CA 1
ATOM 1504 C C . ILE A 1 181 ? 26.600 0.316 -13.473 1.00 91.25 181 ILE A C 1
ATOM 1506 O O . ILE A 1 181 ? 27.153 -0.583 -12.847 1.00 91.25 181 ILE A O 1
ATOM 1510 N N . ASN A 1 182 ? 26.651 0.388 -14.806 1.00 90.12 182 ASN A N 1
ATOM 1511 C CA . ASN A 1 182 ? 27.365 -0.591 -15.632 1.00 90.12 182 ASN A CA 1
ATOM 1512 C C . ASN A 1 182 ? 28.878 -0.607 -15.350 1.00 90.12 182 ASN A C 1
ATOM 1514 O O . ASN A 1 182 ? 29.514 -1.643 -15.509 1.00 90.12 182 ASN A O 1
ATOM 1518 N N . ALA A 1 183 ? 29.443 0.517 -14.903 1.00 93.19 183 ALA A N 1
ATOM 1519 C CA . ALA A 1 183 ? 30.828 0.631 -14.452 1.00 93.19 183 ALA A CA 1
ATOM 1520 C C . ALA A 1 183 ? 31.046 0.197 -12.984 1.00 93.19 183 ALA A C 1
ATOM 1522 O O . ALA A 1 183 ? 32.150 0.340 -12.465 1.00 93.19 183 ALA A O 1
ATOM 1523 N N . GLY A 1 184 ? 30.017 -0.323 -12.303 1.00 91.69 184 GLY A N 1
ATOM 1524 C CA . GLY A 1 184 ? 30.104 -0.856 -10.939 1.00 91.69 184 GLY A CA 1
ATOM 1525 C C . GLY A 1 184 ? 29.673 0.107 -9.829 1.00 91.69 184 GLY A C 1
ATOM 1526 O O . GLY A 1 184 ? 29.792 -0.235 -8.652 1.00 91.69 184 GLY A O 1
ATOM 1527 N N . ALA A 1 185 ? 29.153 1.295 -10.154 1.00 90.31 185 ALA A N 1
ATOM 1528 C CA . ALA A 1 185 ? 28.594 2.182 -9.139 1.00 90.31 185 ALA A CA 1
ATOM 1529 C C . ALA A 1 185 ? 27.338 1.564 -8.506 1.00 90.31 185 ALA A C 1
ATOM 1531 O O . ALA A 1 185 ? 26.471 1.015 -9.189 1.00 90.31 185 ALA A O 1
ATOM 1532 N N . GLN A 1 186 ? 27.204 1.701 -7.187 1.00 82.50 186 GLN A N 1
ATOM 1533 C CA . GLN A 1 186 ? 25.998 1.257 -6.499 1.00 82.50 186 GLN A CA 1
ATOM 1534 C C . GLN A 1 186 ? 24.824 2.198 -6.787 1.00 82.50 186 GLN A C 1
ATOM 1536 O O . GLN A 1 186 ? 24.954 3.424 -6.777 1.00 82.50 186 GLN A O 1
ATOM 1541 N N . GLY A 1 187 ? 23.653 1.606 -7.022 1.00 77.12 187 GLY A N 1
ATOM 1542 C CA . GLY A 1 187 ? 22.403 2.344 -7.141 1.00 77.12 187 GLY A CA 1
ATOM 1543 C C . GLY A 1 187 ? 21.975 2.991 -5.820 1.00 77.12 187 GLY A C 1
ATOM 1544 O O . GLY A 1 187 ? 22.545 2.762 -4.753 1.00 77.12 187 GLY A O 1
ATOM 1545 N N . ARG A 1 188 ? 20.914 3.798 -5.878 1.00 75.81 188 ARG A N 1
ATOM 1546 C CA . ARG A 1 188 ? 20.362 4.453 -4.688 1.00 75.81 188 ARG A CA 1
ATOM 1547 C C . ARG A 1 188 ? 19.786 3.412 -3.720 1.00 75.81 188 ARG A C 1
ATOM 1549 O O . ARG A 1 188 ? 18.861 2.686 -4.077 1.00 75.81 188 ARG A O 1
ATOM 1556 N N . SER A 1 189 ? 20.297 3.375 -2.492 1.00 75.56 189 SER A N 1
ATOM 1557 C CA . SER A 1 189 ? 19.805 2.489 -1.435 1.00 75.56 189 SER A CA 1
ATOM 1558 C C . SER A 1 189 ? 18.535 3.031 -0.764 1.00 75.56 189 SER A C 1
ATOM 1560 O O . SER A 1 189 ? 18.244 4.233 -0.791 1.00 75.56 189 SER A O 1
ATOM 1562 N N . LYS A 1 190 ? 17.745 2.128 -0.163 1.00 77.88 190 LYS A N 1
ATOM 1563 C CA . LYS A 1 190 ? 16.639 2.511 0.729 1.00 77.88 190 LYS A CA 1
ATOM 1564 C C . LYS A 1 190 ? 17.212 3.186 1.979 1.00 77.88 190 LYS A C 1
ATOM 1566 O O . LYS A 1 190 ? 18.302 2.844 2.433 1.00 77.88 190 LYS A O 1
ATOM 1571 N N . THR A 1 191 ? 16.470 4.134 2.547 1.00 84.44 191 THR A N 1
ATOM 1572 C CA . THR A 1 191 ? 16.874 4.781 3.803 1.00 84.44 191 THR A CA 1
ATOM 1573 C C . THR A 1 191 ? 16.833 3.780 4.957 1.00 84.44 191 THR A C 1
ATOM 1575 O O . THR A 1 191 ? 16.018 2.854 4.946 1.00 84.44 191 THR A O 1
ATOM 1578 N N . ALA A 1 192 ? 17.654 4.000 5.989 1.00 87.06 192 ALA A N 1
ATOM 1579 C CA . ALA A 1 192 ? 17.677 3.151 7.184 1.00 87.06 192 ALA A CA 1
ATOM 1580 C C . ALA A 1 192 ? 16.281 2.993 7.818 1.00 87.06 192 ALA A C 1
ATOM 1582 O O . ALA A 1 192 ? 15.888 1.887 8.174 1.00 87.06 192 ALA A O 1
ATOM 1583 N N . ALA A 1 193 ? 15.488 4.070 7.861 1.00 87.12 193 ALA A N 1
ATOM 1584 C CA . ALA A 1 193 ? 14.122 4.038 8.382 1.00 87.12 193 ALA A CA 1
ATOM 1585 C C . ALA A 1 193 ? 13.185 3.136 7.557 1.00 87.12 193 ALA A C 1
ATOM 1587 O O . ALA A 1 193 ? 12.428 2.346 8.119 1.00 87.12 193 ALA A O 1
ATOM 1588 N N . THR A 1 194 ? 13.236 3.215 6.221 1.00 85.62 194 THR A N 1
ATOM 1589 C CA . THR A 1 194 ? 12.433 2.330 5.357 1.00 85.62 194 THR A CA 1
ATOM 1590 C C . THR A 1 194 ? 12.860 0.871 5.507 1.00 85.62 194 THR A C 1
ATOM 1592 O O . THR A 1 194 ? 12.003 -0.012 5.544 1.00 85.62 194 THR A O 1
ATOM 1595 N N . THR A 1 195 ? 14.163 0.616 5.629 1.00 89.38 195 THR A N 1
ATOM 1596 C CA . THR A 1 195 ? 14.703 -0.727 5.865 1.00 89.38 195 THR A CA 1
ATOM 1597 C C . THR A 1 195 ? 14.241 -1.289 7.209 1.00 89.38 195 THR A C 1
ATOM 1599 O O . THR A 1 195 ? 13.737 -2.406 7.241 1.00 89.38 195 THR A O 1
ATOM 1602 N N . ALA A 1 196 ? 14.302 -0.501 8.286 1.00 91.81 196 ALA A N 1
ATOM 1603 C CA . ALA A 1 196 ? 13.851 -0.914 9.615 1.00 91.81 196 ALA A CA 1
ATOM 1604 C C . ALA A 1 196 ? 12.345 -1.233 9.653 1.00 91.81 196 ALA A C 1
ATOM 1606 O O . ALA A 1 196 ? 11.935 -2.241 10.223 1.00 91.81 196 ALA A O 1
ATOM 1607 N N . ILE A 1 197 ? 11.511 -0.418 8.991 1.00 91.81 197 ILE A N 1
ATOM 1608 C CA . ILE A 1 197 ? 10.072 -0.700 8.858 1.00 91.81 197 ILE A CA 1
ATOM 1609 C C . ILE A 1 197 ? 9.846 -2.016 8.108 1.00 91.81 197 ILE A C 1
ATOM 1611 O O . ILE A 1 197 ? 9.012 -2.819 8.520 1.00 91.81 197 ILE A O 1
ATOM 1615 N N . GLN A 1 198 ? 10.584 -2.256 7.020 1.00 93.19 198 GLN A N 1
ATOM 1616 C CA . GLN A 1 198 ? 10.462 -3.502 6.267 1.00 93.19 198 GLN A CA 1
ATOM 1617 C C . GLN A 1 198 ? 10.871 -4.718 7.098 1.00 93.19 198 GLN A C 1
ATOM 1619 O O . GLN A 1 198 ? 10.164 -5.719 7.074 1.00 93.19 198 GLN A O 1
ATOM 1624 N N . GLN A 1 199 ? 11.980 -4.621 7.833 1.00 94.38 199 GLN A N 1
ATOM 1625 C CA . GLN A 1 199 ? 12.441 -5.678 8.730 1.00 94.38 199 GLN A CA 1
ATOM 1626 C C . GLN A 1 199 ? 11.382 -5.991 9.783 1.00 94.38 199 GLN A C 1
ATOM 1628 O O . GLN A 1 199 ? 11.007 -7.144 9.927 1.00 94.38 199 GLN A O 1
ATOM 1633 N N . ARG A 1 200 ? 10.803 -4.969 10.426 1.00 96.00 200 ARG A N 1
ATOM 1634 C CA . ARG A 1 200 ? 9.736 -5.164 11.414 1.00 96.00 200 ARG A CA 1
ATOM 1635 C C . ARG A 1 200 ? 8.511 -5.876 10.837 1.00 96.00 200 ARG A C 1
ATOM 1637 O O . ARG A 1 200 ? 7.970 -6.757 11.492 1.00 96.00 200 ARG A O 1
ATOM 1644 N N . ILE A 1 201 ? 8.073 -5.505 9.631 1.00 96.75 201 ILE A N 1
ATOM 1645 C CA . ILE A 1 201 ? 6.955 -6.185 8.954 1.00 96.75 201 ILE A CA 1
ATOM 1646 C C . ILE A 1 201 ? 7.306 -7.653 8.684 1.00 96.75 201 ILE A C 1
ATOM 1648 O O . ILE A 1 201 ? 6.476 -8.524 8.920 1.00 96.75 201 ILE A O 1
ATOM 1652 N N . ASN A 1 202 ? 8.523 -7.932 8.211 1.00 96.56 202 ASN A N 1
ATOM 1653 C CA . ASN A 1 202 ? 8.968 -9.299 7.942 1.00 96.56 202 ASN A CA 1
ATOM 1654 C C . ASN A 1 202 ? 9.007 -10.135 9.224 1.00 96.56 202 ASN A C 1
ATOM 1656 O O . ASN A 1 202 ? 8.388 -11.188 9.256 1.00 96.56 202 ASN A O 1
ATOM 1660 N N . THR A 1 203 ? 9.627 -9.624 10.291 1.00 97.62 203 THR A N 1
ATOM 1661 C CA . THR A 1 203 ? 9.701 -10.310 11.588 1.00 97.62 203 THR A CA 1
ATOM 1662 C C . THR A 1 203 ? 8.315 -10.622 12.145 1.00 97.62 203 THR A C 1
ATOM 1664 O O . THR A 1 203 ? 8.079 -11.734 12.587 1.00 97.62 203 THR A O 1
ATOM 1667 N N . LEU A 1 204 ? 7.363 -9.684 12.073 1.00 98.12 204 LEU A N 1
ATOM 1668 C CA . LEU A 1 204 ? 5.991 -9.942 12.524 1.00 98.12 204 LEU A CA 1
ATOM 1669 C C . LEU A 1 204 ? 5.312 -11.057 11.712 1.00 98.12 204 LEU A C 1
ATOM 1671 O O . LEU A 1 204 ? 4.640 -11.909 12.286 1.00 98.12 204 LEU A O 1
ATOM 1675 N N . ASN A 1 205 ? 5.502 -11.075 10.390 1.00 97.50 205 ASN A N 1
ATOM 1676 C CA . ASN A 1 205 ? 4.962 -12.138 9.540 1.00 97.50 205 ASN A CA 1
ATOM 1677 C C . ASN A 1 205 ? 5.635 -13.496 9.807 1.00 97.50 205 ASN A C 1
ATOM 1679 O O . ASN A 1 205 ? 4.957 -14.520 9.769 1.00 97.50 205 ASN A O 1
ATOM 1683 N N . GLU A 1 206 ? 6.939 -13.514 10.090 1.00 97.62 206 GLU A N 1
ATOM 1684 C CA . GLU A 1 206 ? 7.683 -14.719 10.478 1.00 97.62 206 GLU A CA 1
ATOM 1685 C C . GLU A 1 206 ? 7.173 -15.268 11.815 1.00 97.62 206 GLU A C 1
ATOM 1687 O O . GLU A 1 206 ? 6.770 -16.427 11.868 1.00 97.62 206 GLU A O 1
ATOM 1692 N N . CYS A 1 207 ? 7.063 -14.426 12.850 1.00 98.06 207 CYS A N 1
ATOM 1693 C CA . CYS A 1 207 ? 6.485 -14.810 14.141 1.00 98.06 207 CYS A CA 1
ATOM 1694 C C . CYS A 1 207 ? 5.065 -15.377 13.984 1.00 98.06 207 CYS A C 1
ATOM 1696 O O . CYS A 1 207 ? 4.729 -16.388 14.596 1.00 98.06 207 CYS A O 1
ATOM 1698 N N . TYR A 1 208 ? 4.229 -14.763 13.139 1.00 98.06 208 TYR A N 1
ATOM 1699 C CA . TYR A 1 208 ? 2.884 -15.272 12.862 1.00 98.06 208 TYR A CA 1
ATOM 1700 C C . TYR A 1 208 ? 2.913 -16.634 12.156 1.00 98.06 208 TYR A C 1
ATOM 1702 O O . TYR A 1 208 ? 2.189 -17.548 12.540 1.00 98.06 208 TYR A O 1
ATOM 1710 N N . THR A 1 209 ? 3.785 -16.798 11.157 1.00 97.12 209 THR A N 1
ATOM 1711 C CA . THR A 1 209 ? 3.948 -18.064 10.419 1.00 97.12 209 THR A CA 1
ATOM 1712 C C . THR A 1 209 ? 4.437 -19.191 11.334 1.00 97.12 209 THR A C 1
ATOM 1714 O O . THR A 1 209 ? 4.010 -20.335 11.192 1.00 97.12 209 THR A O 1
ATOM 1717 N N . ASN A 1 210 ? 5.279 -18.858 12.313 1.00 97.88 210 ASN A N 1
ATOM 1718 C CA . ASN A 1 210 ? 5.788 -19.781 13.326 1.00 97.88 210 ASN A CA 1
ATOM 1719 C C . ASN A 1 210 ? 4.801 -20.040 14.480 1.00 97.88 210 ASN A C 1
ATOM 1721 O O . ASN A 1 210 ? 5.120 -20.813 15.381 1.00 97.88 210 ASN A O 1
ATOM 1725 N N . ASN A 1 211 ? 3.606 -19.436 14.461 1.00 97.38 211 ASN A N 1
ATOM 1726 C CA . ASN A 1 211 ? 2.609 -19.483 15.540 1.00 97.38 211 ASN A CA 1
ATOM 1727 C C . ASN A 1 211 ? 3.100 -18.909 16.887 1.00 97.38 211 ASN A C 1
ATOM 1729 O O . ASN A 1 211 ? 2.602 -19.287 17.944 1.00 97.38 211 ASN A O 1
ATOM 1733 N N . GLU A 1 212 ? 4.066 -17.989 16.864 1.00 98.06 212 GLU A N 1
ATOM 1734 C CA . GLU A 1 212 ? 4.566 -17.290 18.059 1.00 98.06 212 GLU A CA 1
ATOM 1735 C C . GLU A 1 212 ? 3.627 -16.156 18.497 1.00 98.06 212 GLU A C 1
ATOM 1737 O O . GLU A 1 212 ? 3.599 -15.777 19.667 1.00 98.06 212 GLU A O 1
ATOM 1742 N N . ILE A 1 213 ? 2.861 -15.605 17.551 1.00 98.19 213 ILE A N 1
ATOM 1743 C CA . ILE A 1 213 ? 1.850 -14.570 17.779 1.00 98.19 213 ILE A CA 1
ATOM 1744 C C . ILE A 1 213 ? 0.556 -14.937 17.054 1.00 98.19 213 ILE A C 1
ATOM 1746 O O . ILE A 1 213 ? 0.585 -15.555 15.988 1.00 98.19 213 ILE A O 1
ATOM 1750 N N . ASP A 1 214 ? -0.584 -14.530 17.610 1.00 97.75 214 ASP A N 1
ATOM 1751 C CA . ASP A 1 214 ? -1.876 -14.678 16.944 1.00 97.75 214 ASP A CA 1
ATOM 1752 C C . ASP A 1 214 ? -2.132 -13.562 15.910 1.00 97.75 214 ASP A C 1
ATOM 1754 O O . ASP A 1 214 ? -1.331 -12.642 15.709 1.00 97.75 214 ASP A O 1
ATOM 1758 N N . LEU A 1 215 ? -3.270 -13.649 15.216 1.00 97.38 215 LEU A N 1
ATOM 1759 C CA . LEU A 1 215 ? -3.646 -12.680 14.185 1.00 97.38 215 LEU A CA 1
ATOM 1760 C C . LEU A 1 215 ? -3.888 -11.269 14.749 1.00 97.38 215 LEU A C 1
ATOM 1762 O O . LEU A 1 215 ? -3.617 -10.280 14.062 1.00 97.38 215 LEU A O 1
ATOM 1766 N N . ASN A 1 216 ? -4.368 -11.165 15.989 1.00 95.88 216 ASN A N 1
ATOM 1767 C CA . ASN A 1 216 ? -4.635 -9.884 16.633 1.00 95.88 216 ASN A CA 1
ATOM 1768 C C . ASN A 1 216 ? -3.330 -9.176 16.996 1.00 95.88 216 ASN A C 1
ATOM 1770 O O . ASN A 1 216 ? -3.148 -8.013 16.633 1.00 95.88 216 ASN A O 1
ATOM 1774 N N . ALA A 1 217 ? -2.381 -9.904 17.580 1.00 97.44 217 ALA A N 1
ATOM 1775 C CA . ALA A 1 217 ? -1.032 -9.435 17.853 1.00 97.44 217 ALA A CA 1
ATOM 1776 C C . ALA A 1 217 ? -0.281 -9.058 16.563 1.00 97.44 217 ALA A C 1
ATOM 1778 O O . ALA A 1 217 ? 0.411 -8.035 16.529 1.00 97.44 217 ALA A O 1
ATOM 1779 N N . LEU A 1 218 ? -0.458 -9.820 15.474 1.00 98.31 218 LEU A N 1
ATOM 1780 C CA . LEU A 1 218 ? 0.074 -9.455 14.158 1.00 98.31 218 LEU A CA 1
ATOM 1781 C C . LEU A 1 218 ? -0.501 -8.112 13.684 1.00 98.31 218 LEU A C 1
ATOM 1783 O O . LEU A 1 218 ? 0.256 -7.210 13.312 1.00 98.31 218 LEU A O 1
ATOM 1787 N N . LEU A 1 219 ? -1.826 -7.954 13.708 1.00 97.94 219 LEU A N 1
ATOM 1788 C CA . LEU A 1 219 ? -2.489 -6.725 13.274 1.00 97.94 219 LEU A CA 1
ATOM 1789 C C . LEU A 1 219 ? -2.088 -5.521 14.141 1.00 97.94 219 LEU A C 1
ATOM 1791 O O . LEU A 1 219 ? -1.805 -4.447 13.601 1.00 97.94 219 LEU A O 1
ATOM 1795 N N . ASP A 1 220 ? -2.000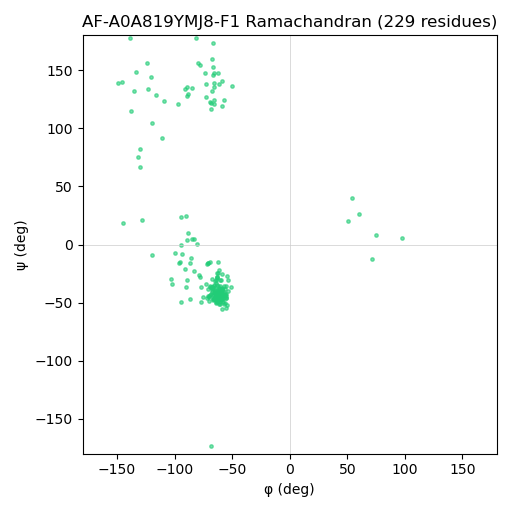 -5.697 15.460 1.00 96.62 220 ASP A N 1
ATOM 1796 C CA . ASP A 1 220 ? -1.496 -4.692 16.398 1.00 96.62 220 ASP A CA 1
ATOM 1797 C C . ASP A 1 220 ? -0.072 -4.265 16.036 1.00 96.62 220 ASP A C 1
ATOM 1799 O O . ASP A 1 220 ? 0.196 -3.074 15.839 1.00 96.62 220 ASP A O 1
ATOM 1803 N N . GLY A 1 221 ? 0.832 -5.229 15.855 1.00 97.25 221 GLY A N 1
ATOM 1804 C CA . GLY A 1 221 ? 2.219 -4.976 15.481 1.00 97.25 221 GLY A CA 1
ATOM 1805 C C . GLY A 1 221 ? 2.349 -4.241 14.146 1.00 97.25 221 GLY A C 1
ATOM 1806 O O . GLY A 1 221 ? 3.105 -3.268 14.048 1.00 97.25 221 GLY A O 1
ATOM 1807 N N . LEU A 1 222 ? 1.586 -4.656 13.130 1.00 97.75 222 LEU A N 1
ATOM 1808 C CA . LEU A 1 222 ? 1.580 -4.031 11.806 1.00 97.75 222 LEU A CA 1
ATOM 1809 C C . LEU A 1 222 ? 0.992 -2.619 11.849 1.00 97.75 222 LEU A C 1
ATOM 1811 O O . LEU A 1 222 ? 1.531 -1.725 11.189 1.00 97.75 222 LEU A O 1
ATOM 1815 N N . SER A 1 223 ? -0.037 -2.369 12.665 1.00 96.56 223 SER A N 1
ATOM 1816 C CA . SER A 1 223 ? -0.621 -1.032 12.848 1.00 96.56 223 SER A CA 1
ATOM 1817 C C . SER A 1 223 ? 0.432 -0.005 13.278 1.00 96.56 223 SER A C 1
ATOM 1819 O O . SER A 1 223 ? 0.439 1.129 12.791 1.00 96.56 223 SER A O 1
ATOM 1821 N N . LEU A 1 224 ? 1.407 -0.423 14.093 1.00 95.12 224 LEU A N 1
ATOM 1822 C CA . LEU A 1 224 ? 2.503 0.419 14.570 1.00 95.12 224 LEU A CA 1
ATOM 1823 C C . LEU A 1 224 ? 3.538 0.756 13.483 1.00 95.12 224 LEU A C 1
ATOM 1825 O O . LEU A 1 224 ? 4.295 1.715 13.647 1.00 95.12 224 LEU A O 1
ATOM 1829 N N . THR A 1 225 ? 3.549 0.025 12.366 1.00 94.00 225 THR A N 1
ATOM 1830 C CA . THR A 1 225 ? 4.411 0.292 11.198 1.00 94.00 225 THR A CA 1
ATOM 1831 C C . THR A 1 225 ? 3.800 1.292 10.216 1.00 94.00 225 THR A C 1
ATOM 1833 O O . THR A 1 225 ? 4.504 1.858 9.378 1.00 94.00 225 THR A O 1
ATOM 1836 N N . VAL A 1 226 ? 2.492 1.546 10.330 1.00 92.00 226 VAL A N 1
ATOM 1837 C CA . VAL A 1 226 ? 1.780 2.511 9.491 1.00 92.00 226 VAL A CA 1
ATOM 1838 C C . VAL A 1 226 ? 2.301 3.911 9.791 1.00 92.00 226 VAL A C 1
ATOM 1840 O O . VAL A 1 226 ? 2.273 4.355 10.941 1.00 92.00 226 VAL A O 1
ATOM 1843 N N . ALA A 1 227 ? 2.767 4.611 8.756 1.00 81.81 227 ALA A N 1
ATOM 1844 C CA . ALA A 1 227 ? 3.222 5.987 8.886 1.00 81.81 227 ALA A CA 1
ATOM 1845 C C . ALA A 1 227 ? 2.073 6.892 9.353 1.00 81.81 227 ALA A C 1
ATOM 1847 O O . ALA A 1 227 ? 0.944 6.787 8.861 1.00 81.81 227 ALA A O 1
ATOM 1848 N N . LYS A 1 228 ? 2.375 7.812 10.278 1.00 72.19 228 LYS A N 1
ATOM 1849 C CA . LYS A 1 228 ? 1.418 8.835 10.701 1.00 72.19 228 LYS A CA 1
ATOM 1850 C C . LYS A 1 228 ? 1.009 9.649 9.475 1.00 72.19 228 LYS A C 1
ATOM 1852 O O . LYS A 1 228 ? 1.846 10.284 8.842 1.00 72.19 228 LYS A O 1
ATOM 1857 N N . GLN A 1 229 ? -0.277 9.623 9.151 1.00 76.44 229 GLN A N 1
ATOM 1858 C CA . GLN A 1 229 ? -0.834 10.511 8.143 1.00 76.44 229 GLN A CA 1
ATOM 1859 C C . GLN A 1 229 ? -0.898 11.924 8.731 1.00 76.44 229 GLN A C 1
ATOM 1861 O O . GLN A 1 229 ? -1.404 12.118 9.836 1.00 76.44 229 GLN A O 1
ATOM 1866 N N . SER A 1 230 ? -0.333 12.892 8.016 1.00 58.59 230 SER A N 1
ATOM 1867 C CA . SER A 1 230 ? -0.398 14.307 8.368 1.00 58.59 230 SER A CA 1
ATOM 1868 C C . SER A 1 230 ? -0.645 15.121 7.105 1.00 58.59 230 SER A C 1
ATOM 1870 O O . SER A 1 230 ? 0.198 15.141 6.206 1.00 58.59 230 SER A O 1
ATOM 1872 N N . LYS A 1 231 ? -1.803 15.769 7.053 1.00 49.75 231 LYS A N 1
ATOM 1873 C CA . LYS A 1 231 ? -2.104 16.968 6.274 1.00 49.75 231 LYS A CA 1
ATOM 1874 C C . LYS A 1 231 ? -3.134 17.751 7.067 1.00 49.75 231 LYS A C 1
ATOM 1876 O O . LYS A 1 231 ? -4.094 17.090 7.533 1.00 49.75 231 LYS A O 1
#

Solvent-accessible surface area (backbone atoms only — not comparable to full-atom values): 13265 Å² total; per-residue (Å²): 108,70,63,56,55,42,52,52,26,49,75,68,78,39,88,78,78,60,73,60,49,76,41,70,87,52,68,69,58,54,51,51,43,51,71,69,40,72,87,34,46,62,30,36,22,44,59,57,53,47,47,53,55,48,52,50,36,46,76,59,67,37,53,61,44,48,73,74,36,68,65,58,31,46,52,57,27,35,65,50,29,44,27,58,39,58,79,89,49,37,65,58,54,51,54,50,54,53,55,74,40,69,82,82,60,54,74,57,58,52,53,50,52,53,48,44,45,52,51,52,66,69,71,31,66,56,73,31,52,42,44,44,96,52,92,76,49,61,56,59,67,60,52,51,50,50,51,54,51,48,67,71,61,73,50,97,78,66,55,72,67,61,47,50,55,50,52,52,55,51,51,55,49,52,53,50,52,49,52,41,40,76,73,67,46,80,74,91,75,80,51,69,68,60,49,52,50,52,49,53,55,49,52,46,52,49,36,41,75,71,66,74,40,55,73,65,58,40,44,54,57,42,18,72,64,53,75,86,86,83,132

pLDDT: mean 91.43, std 7.25, range [49.75, 98.38]

Sequence (231 aa):
MFKELKNLATQLNRTFEPARILTDYEPSIIRAISAEFPNTTHSGCYFHLTQAIYRRVQNLGLAKNYIEDIDIRTCVRKLMALALLPLDKVQFAFDDLRTNLSQNTTQTLYQLLLYFDNQWIKNTLLALWNVHGYSHRTNNICEGFHNRLNQRLQRSHPNIWSFIKCLQSEEAKFRHTLLQINAGAQGRSKTAATTAIQQRINTLNECYTNNEIDLNALLDGLSLTVAKQSK

Nearest PDB structures (foldseek):
  5yz0-assembly1_C  TM=1.879E-01  e=7.257E+00  Homo sapiens